Protein AF-A0A2G2XLN2-F1 (afdb_monomer_lite)

InterPro domains:
  IPR045330 TRM3/TARBP1 [PTHR12029] (9-216)

Structure (mmCIF, N/CA/C/O backbone):
data_AF-A0A2G2XLN2-F1
#
_entry.id   AF-A0A2G2XLN2-F1
#
loop_
_atom_site.group_PDB
_atom_site.id
_atom_site.type_symbol
_atom_site.label_atom_id
_atom_site.label_alt_id
_atom_site.label_comp_id
_atom_site.label_asym_id
_atom_site.label_entity_id
_atom_site.label_seq_id
_atom_site.pdbx_PDB_ins_code
_atom_site.Cartn_x
_atom_site.Cartn_y
_atom_site.Cartn_z
_atom_site.occupancy
_atom_site.B_iso_or_equiv
_atom_site.auth_seq_id
_atom_site.auth_comp_id
_atom_site.auth_asym_id
_atom_site.auth_atom_id
_atom_site.pdbx_PDB_model_num
ATOM 1 N N . MET A 1 1 ? -22.114 -5.869 -26.768 1.00 29.34 1 MET A N 1
ATOM 2 C CA . MET A 1 1 ? -20.853 -5.654 -27.500 1.00 29.34 1 MET A CA 1
ATOM 3 C C . MET A 1 1 ? -20.663 -4.165 -27.701 1.00 29.34 1 MET A C 1
ATOM 5 O O . MET A 1 1 ? -21.582 -3.526 -28.188 1.00 29.34 1 MET A O 1
ATOM 9 N N . GLU A 1 2 ? -19.516 -3.681 -27.225 1.00 33.44 2 GLU A N 1
ATOM 10 C CA . GLU A 1 2 ? -18.734 -2.522 -27.679 1.00 33.44 2 GLU A CA 1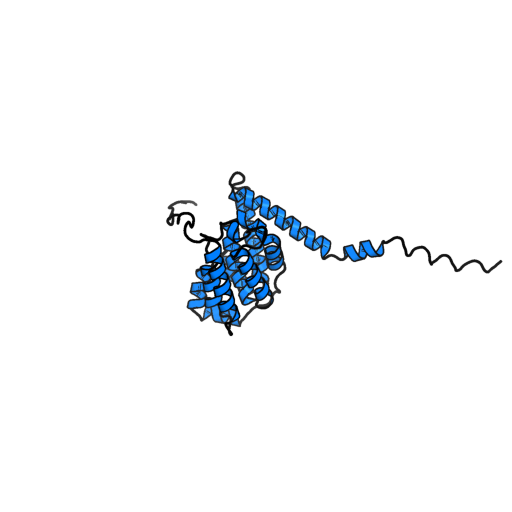
ATOM 11 C C . GLU A 1 2 ? -19.445 -1.225 -28.094 1.00 33.44 2 GLU A C 1
ATOM 13 O O . GLU A 1 2 ? -20.027 -1.117 -29.166 1.00 33.44 2 GLU A O 1
ATOM 18 N N . LEU A 1 3 ? -19.197 -0.178 -27.302 1.00 33.09 3 LEU A N 1
ATOM 19 C CA . LEU A 1 3 ? -18.586 1.040 -27.835 1.00 33.09 3 LEU A CA 1
ATOM 20 C C . LEU A 1 3 ? -17.767 1.724 -26.734 1.00 33.09 3 LEU A C 1
ATOM 22 O O . LEU A 1 3 ? -18.270 2.425 -25.858 1.00 33.09 3 LEU A O 1
ATOM 26 N N . LEU A 1 4 ? -16.474 1.409 -26.779 1.00 38.03 4 LEU A N 1
ATOM 27 C CA . LEU A 1 4 ? -15.387 2.077 -26.083 1.00 38.03 4 LEU A CA 1
ATOM 28 C C . LEU A 1 4 ? -15.248 3.535 -26.552 1.00 38.03 4 LEU A C 1
ATOM 30 O O . LEU A 1 4 ? -15.579 3.873 -27.685 1.00 38.03 4 LEU A O 1
ATOM 34 N N . ALA A 1 5 ? -14.615 4.329 -25.686 1.00 41.91 5 ALA A N 1
ATOM 35 C CA . ALA A 1 5 ? -13.996 5.629 -25.943 1.00 41.91 5 ALA A CA 1
ATOM 36 C C . ALA A 1 5 ? -14.915 6.865 -25.985 1.00 41.91 5 ALA A C 1
ATOM 38 O O . ALA A 1 5 ? -15.282 7.376 -27.037 1.00 41.91 5 ALA A O 1
ATOM 39 N N . LEU A 1 6 ? -15.074 7.498 -24.817 1.00 31.59 6 LEU A N 1
ATOM 40 C CA . LEU A 1 6 ? -14.940 8.953 -24.764 1.00 31.59 6 LEU A CA 1
ATOM 41 C C . LEU A 1 6 ? -14.141 9.357 -23.525 1.00 31.59 6 LEU A C 1
ATOM 43 O O . LEU A 1 6 ? -14.614 9.342 -22.390 1.00 31.59 6 LEU A O 1
ATOM 47 N N . GLY A 1 7 ? -12.870 9.656 -23.784 1.00 34.69 7 GLY A N 1
ATOM 48 C CA . GLY A 1 7 ? -11.882 10.030 -22.793 1.00 34.69 7 GLY A CA 1
ATOM 49 C C . GLY A 1 7 ? -12.288 11.269 -22.010 1.00 34.69 7 GLY A C 1
ATOM 50 O O . GLY A 1 7 ? -12.366 12.372 -22.546 1.00 34.69 7 GLY A O 1
ATOM 51 N N . ARG A 1 8 ? -12.406 11.102 -20.696 1.00 30.41 8 ARG A N 1
ATOM 52 C CA . ARG A 1 8 ? -12.154 12.191 -19.761 1.00 30.41 8 ARG A CA 1
ATOM 53 C C . ARG A 1 8 ? -10.663 12.147 -19.438 1.00 30.41 8 ARG A C 1
ATOM 55 O O . ARG A 1 8 ? -10.243 11.544 -18.456 1.00 30.41 8 ARG A O 1
ATOM 62 N N . LYS A 1 9 ? -9.856 12.760 -20.313 1.00 39.09 9 LYS A N 1
ATOM 63 C CA . LYS A 1 9 ? -8.502 13.197 -19.959 1.00 39.09 9 LYS A CA 1
ATOM 64 C C . LYS A 1 9 ? -8.662 14.220 -18.836 1.00 39.09 9 LYS A C 1
ATOM 66 O O . LYS A 1 9 ? -8.884 15.401 -19.091 1.00 39.09 9 LYS A O 1
ATOM 71 N N . GLY A 1 10 ? -8.629 13.742 -17.594 1.00 34.91 10 GLY A N 1
ATOM 72 C CA . GLY A 1 10 ? -8.300 14.590 -16.462 1.00 34.91 10 GLY A CA 1
ATOM 73 C C . GLY A 1 10 ? -6.960 15.230 -16.783 1.00 34.91 10 GLY A C 1
ATOM 74 O O . GLY A 1 10 ? -6.022 14.526 -17.152 1.00 34.91 10 GLY A O 1
ATOM 75 N N . SER A 1 11 ? -6.941 16.560 -16.769 1.00 36.53 11 SER A N 1
ATOM 76 C CA . SER A 1 11 ? -5.764 17.387 -16.996 1.00 36.53 11 SER A CA 1
ATOM 77 C C . SER A 1 11 ? -4.534 16.724 -16.386 1.00 36.53 11 SER A C 1
ATOM 79 O O . SER A 1 11 ? -4.504 16.455 -15.185 1.00 36.53 11 SER A O 1
ATOM 81 N N . MET A 1 12 ? -3.562 16.413 -17.241 1.00 43.62 12 MET A N 1
ATOM 82 C CA . MET A 1 12 ? -2.256 15.912 -16.853 1.00 43.62 12 MET A CA 1
ATOM 83 C C . MET A 1 12 ? -1.641 16.997 -15.970 1.00 43.62 12 MET A C 1
ATOM 85 O O . MET A 1 12 ? -1.156 18.012 -16.473 1.00 43.62 12 MET A O 1
ATOM 89 N N . VAL A 1 13 ? -1.746 16.839 -14.648 1.00 39.06 13 VAL A N 1
ATOM 90 C CA . VAL A 1 13 ? -1.023 17.692 -13.711 1.00 39.06 13 VAL A CA 1
ATOM 91 C C . VAL A 1 13 ? 0.442 17.369 -13.945 1.00 39.06 13 VAL A C 1
ATOM 93 O O . VAL A 1 13 ? 0.949 16.324 -13.550 1.00 39.06 13 VAL A O 1
ATOM 96 N N . SER A 1 14 ? 1.049 18.263 -14.719 1.00 38.47 14 SER A N 1
ATOM 97 C CA . SER A 1 14 ? 2.467 18.405 -14.989 1.00 38.47 14 SER A CA 1
ATOM 98 C C . SER A 1 14 ? 3.309 17.942 -13.804 1.00 38.47 14 SER A C 1
ATOM 100 O O . SER A 1 14 ? 3.023 18.316 -12.666 1.00 38.47 14 SER A O 1
ATOM 102 N N . THR A 1 15 ? 4.358 17.171 -14.109 1.00 46.00 15 THR A N 1
ATOM 103 C CA . THR A 1 15 ? 5.469 16.786 -13.224 1.00 46.00 15 THR A CA 1
ATOM 104 C C . THR A 1 15 ? 5.628 17.775 -12.075 1.00 46.00 15 THR A C 1
ATOM 106 O O . THR A 1 15 ? 5.812 18.968 -12.338 1.00 46.00 15 THR A O 1
ATOM 109 N N . CYS A 1 16 ? 5.522 17.298 -10.833 1.00 52.91 16 CYS A N 1
ATOM 110 C CA . CYS A 1 16 ? 5.515 18.094 -9.608 1.00 52.91 16 CYS A CA 1
ATOM 111 C C . CYS A 1 16 ? 6.826 18.885 -9.427 1.00 52.91 16 CYS A C 1
ATOM 113 O O . CYS A 1 16 ? 7.685 18.543 -8.623 1.00 52.91 16 CYS A O 1
ATOM 115 N N .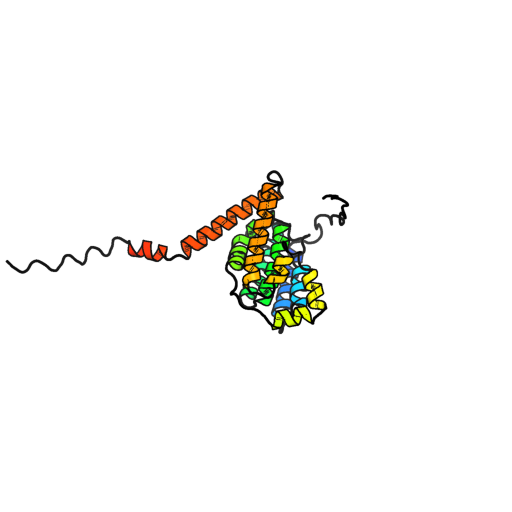 HIS A 1 17 ? 6.983 19.981 -10.164 1.00 55.09 17 HIS A N 1
ATOM 116 C CA . HIS A 1 17 ? 8.170 20.836 -10.138 1.00 55.09 17 HIS A CA 1
ATOM 117 C C . HIS A 1 17 ? 8.281 21.659 -8.838 1.00 55.09 17 HIS A C 1
ATOM 119 O O . HIS A 1 17 ? 9.204 22.452 -8.697 1.00 55.09 17 HIS A O 1
ATO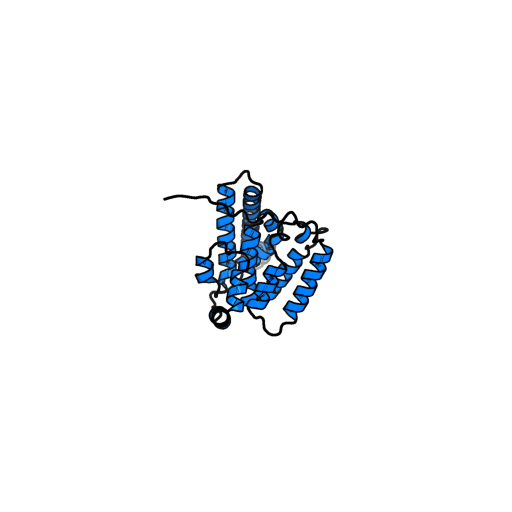M 125 N N . GLY A 1 18 ? 7.333 21.496 -7.904 1.00 67.31 18 GLY A N 1
ATOM 126 C CA . GLY A 1 18 ? 7.242 22.276 -6.667 1.00 67.31 18 GLY A CA 1
ATOM 127 C C . GLY A 1 18 ? 7.400 21.494 -5.361 1.00 67.31 18 GLY A C 1
ATOM 128 O O . GLY A 1 18 ? 7.562 22.129 -4.327 1.00 67.31 18 GLY A O 1
ATOM 129 N N . ILE A 1 19 ? 7.359 20.154 -5.368 1.00 81.31 19 ILE A N 1
ATOM 130 C CA . ILE A 1 19 ? 7.536 19.360 -4.139 1.00 81.31 19 ILE A CA 1
ATOM 131 C C . ILE A 1 19 ? 8.945 18.780 -4.142 1.00 81.31 19 ILE A C 1
ATOM 133 O O . ILE A 1 19 ? 9.217 17.771 -4.795 1.00 81.31 19 ILE A O 1
ATOM 137 N N . ASP A 1 20 ? 9.847 19.439 -3.419 1.00 89.50 20 ASP A N 1
ATOM 138 C CA . ASP A 1 20 ? 11.192 18.921 -3.203 1.00 89.50 20 ASP A CA 1
ATOM 139 C C . ASP A 1 20 ? 11.218 17.832 -2.111 1.00 89.50 20 ASP A C 1
ATOM 141 O O . ASP A 1 20 ? 10.285 17.653 -1.320 1.00 89.50 20 ASP A O 1
ATOM 145 N N . ILE A 1 21 ? 12.319 17.081 -2.068 1.00 92.81 21 ILE A N 1
ATOM 146 C CA . ILE A 1 21 ? 12.491 15.968 -1.131 1.00 92.81 21 ILE A CA 1
ATOM 147 C C . ILE A 1 21 ? 12.494 16.417 0.340 1.00 92.81 21 ILE A C 1
ATOM 149 O O . ILE A 1 21 ? 12.026 15.682 1.207 1.00 92.81 21 ILE A O 1
ATOM 153 N N . GLN A 1 22 ? 12.981 17.624 0.644 1.00 94.12 22 GLN A N 1
ATOM 154 C CA . GLN A 1 22 ? 13.037 18.160 2.007 1.00 94.12 22 GLN A CA 1
ATOM 155 C C . GLN A 1 22 ? 11.645 18.562 2.500 1.00 94.12 22 GLN A C 1
ATOM 157 O O . GLN A 1 22 ? 11.307 18.325 3.664 1.00 94.12 22 GLN A O 1
ATOM 162 N N . MET A 1 23 ? 10.815 19.133 1.625 1.00 94.75 23 MET A N 1
ATOM 163 C CA . MET A 1 23 ? 9.401 19.384 1.903 1.00 94.75 23 MET A CA 1
ATOM 164 C C . MET A 1 23 ? 8.668 18.076 2.182 1.00 94.75 23 MET A C 1
ATOM 166 O O . MET A 1 23 ? 7.957 17.981 3.185 1.00 94.75 23 MET A O 1
ATOM 170 N N . MET A 1 24 ? 8.898 17.051 1.358 1.00 96.19 24 MET A N 1
ATOM 171 C CA . MET A 1 24 ? 8.277 15.747 1.569 1.00 96.19 24 MET A CA 1
ATOM 172 C C . MET A 1 24 ? 8.734 15.107 2.889 1.00 96.19 24 MET A C 1
ATOM 174 O O . MET A 1 24 ? 7.903 14.601 3.638 1.00 96.19 24 MET A O 1
ATOM 178 N N . TRP A 1 25 ? 10.015 15.222 3.258 1.00 97.06 25 TRP A N 1
ATOM 179 C CA . TRP A 1 25 ? 10.507 14.779 4.569 1.00 97.06 25 TRP A CA 1
ATOM 180 C C . TRP A 1 25 ? 9.790 15.444 5.745 1.00 97.06 25 TRP A C 1
ATOM 182 O O . TRP A 1 25 ? 9.454 14.773 6.724 1.00 97.06 25 TRP A O 1
ATOM 192 N N . LYS A 1 26 ? 9.548 16.756 5.668 1.00 96.75 26 LYS A N 1
ATOM 193 C CA . LYS A 1 26 ? 8.786 17.473 6.700 1.00 96.75 26 LYS A CA 1
ATOM 194 C C . LYS A 1 26 ? 7.350 16.958 6.763 1.00 96.75 26 LYS A C 1
ATOM 196 O O . LYS A 1 26 ? 6.872 16.657 7.855 1.00 96.75 26 LYS A O 1
ATOM 201 N N . LEU A 1 27 ? 6.705 16.783 5.608 1.00 96.19 27 LEU A N 1
ATOM 202 C CA . LEU A 1 27 ? 5.338 16.274 5.524 1.00 96.19 27 LEU A CA 1
ATOM 203 C C . LEU A 1 27 ? 5.210 14.878 6.143 1.00 96.19 27 LEU A C 1
ATOM 205 O O . LEU A 1 27 ? 4.382 14.697 7.035 1.00 96.19 27 LEU A O 1
ATOM 209 N N . VAL A 1 28 ? 6.032 13.909 5.726 1.00 97.00 28 VAL A N 1
ATOM 210 C CA . VAL A 1 28 ? 5.926 12.522 6.217 1.00 97.00 28 VAL A CA 1
ATOM 211 C C . VAL A 1 28 ? 6.226 12.419 7.710 1.00 97.00 28 VAL A C 1
ATOM 213 O O . VAL A 1 28 ? 5.555 11.671 8.416 1.00 97.00 28 VAL A O 1
ATOM 216 N N . ARG A 1 29 ? 7.176 13.210 8.232 1.00 97.00 29 ARG A N 1
ATOM 217 C CA . ARG A 1 29 ? 7.508 13.218 9.666 1.00 97.00 29 ARG A CA 1
ATOM 218 C C . ARG A 1 29 ? 6.389 13.825 10.504 1.00 97.00 29 ARG A C 1
ATOM 220 O O . ARG A 1 29 ? 5.995 13.226 11.501 1.00 97.00 29 ARG A O 1
ATOM 227 N N . SER A 1 30 ? 5.853 14.976 10.100 1.00 96.62 30 SER A N 1
ATOM 228 C CA . SER A 1 30 ? 4.719 15.600 10.792 1.00 96.62 30 SER A CA 1
ATOM 229 C C . SER A 1 30 ? 3.468 14.719 10.735 1.00 96.62 30 SER A C 1
ATOM 231 O O . SER A 1 30 ? 2.803 14.534 11.752 1.00 96.62 30 SER A O 1
ATOM 233 N N . SER A 1 31 ? 3.199 14.116 9.577 1.00 95.38 31 SER A N 1
ATOM 234 C CA . SER A 1 31 ? 2.096 13.169 9.365 1.00 95.38 31 SER A CA 1
ATOM 235 C C . SER A 1 31 ? 2.230 11.932 10.249 1.00 95.38 31 SER A C 1
ATOM 237 O O . SER A 1 31 ? 1.262 11.508 10.876 1.00 95.38 31 SER A O 1
ATOM 239 N N . TRP A 1 32 ? 3.443 11.385 10.359 1.00 95.56 32 TRP A N 1
ATOM 240 C CA . TRP A 1 32 ? 3.721 10.253 11.234 1.00 95.56 32 TRP A CA 1
ATOM 241 C C . TRP A 1 32 ? 3.510 10.593 12.712 1.00 95.56 32 TRP A C 1
ATOM 243 O O . TRP A 1 32 ? 2.836 9.845 13.415 1.00 95.56 32 TRP A O 1
ATOM 253 N N . ILE A 1 33 ? 4.017 11.742 13.177 1.00 94.50 33 ILE A N 1
ATOM 254 C CA . ILE A 1 33 ? 3.812 12.211 14.559 1.00 94.50 33 ILE A CA 1
ATOM 255 C C . ILE A 1 33 ? 2.316 12.345 14.864 1.00 94.50 33 ILE A C 1
ATOM 257 O O . ILE A 1 33 ? 1.862 11.896 15.918 1.00 94.50 33 ILE A O 1
ATOM 261 N N . LEU A 1 34 ? 1.546 12.926 13.940 1.00 91.69 34 LEU A N 1
ATOM 262 C CA . LEU A 1 34 ? 0.096 13.039 14.076 1.00 91.69 34 LEU A CA 1
ATOM 263 C C . LEU A 1 34 ? -0.557 11.655 14.183 1.00 91.69 34 LEU A C 1
ATOM 265 O O . LEU A 1 34 ? -1.320 11.422 15.118 1.00 91.69 34 LEU A O 1
ATOM 269 N N . HIS A 1 35 ? -0.205 10.730 13.283 1.00 91.44 35 HIS A N 1
ATOM 270 C CA . HIS A 1 35 ? -0.737 9.367 13.266 1.00 91.44 35 HIS A CA 1
ATOM 271 C C . HIS A 1 35 ? -0.526 8.637 14.596 1.00 91.44 35 HIS A C 1
ATOM 273 O O . HIS A 1 35 ? -1.478 8.108 15.172 1.00 91.44 35 HIS A O 1
ATOM 279 N N . VAL A 1 36 ? 0.706 8.634 15.114 1.00 90.31 36 VAL A N 1
ATOM 280 C CA . VAL A 1 36 ? 1.036 7.914 16.356 1.00 90.31 36 VAL A CA 1
ATOM 281 C C . VAL A 1 36 ? 0.468 8.589 17.606 1.00 90.31 36 VAL A C 1
ATOM 283 O O . VAL A 1 36 ? 0.258 7.923 18.617 1.00 90.31 36 VAL A O 1
ATOM 286 N N . SER A 1 37 ? 0.185 9.893 17.547 1.00 87.00 37 SER A N 1
ATOM 287 C CA . SER A 1 37 ? -0.403 10.642 18.666 1.00 87.00 37 SER A CA 1
ATOM 288 C C . SER A 1 37 ? -1.914 10.410 18.812 1.00 87.00 37 SER A C 1
ATOM 290 O O . SER A 1 37 ? -2.496 10.718 19.857 1.00 87.00 37 SER A O 1
ATOM 292 N N . CYS A 1 38 ? -2.581 9.861 17.792 1.00 82.50 38 CYS A N 1
ATOM 293 C CA . CYS A 1 38 ? -4.011 9.573 17.837 1.00 82.50 38 CYS A CA 1
ATOM 294 C C . CYS A 1 38 ? -4.316 8.348 18.719 1.00 82.50 38 CYS A C 1
ATOM 296 O O . CYS A 1 38 ? -4.014 7.210 18.367 1.00 82.50 38 CYS A O 1
ATOM 298 N N . LYS A 1 39 ? -5.012 8.571 19.844 1.00 69.69 39 LYS A N 1
ATOM 299 C CA . LYS A 1 39 ? -5.405 7.509 20.797 1.00 69.69 39 LYS A CA 1
ATOM 300 C C . LYS A 1 39 ? -6.391 6.479 20.229 1.00 69.69 39 LYS A C 1
ATOM 302 O O . LYS A 1 39 ? -6.423 5.351 20.705 1.00 69.69 39 LYS A O 1
ATOM 307 N N . LYS A 1 40 ? -7.223 6.868 19.256 1.00 75.56 40 LYS A N 1
ATOM 308 C CA . LYS A 1 40 ? -8.143 5.970 18.542 1.00 75.56 40 LYS A CA 1
ATOM 309 C C . LYS A 1 40 ? -7.868 6.047 17.047 1.00 75.56 40 LYS A C 1
ATOM 311 O O . LYS A 1 40 ? -7.962 7.117 16.448 1.00 75.56 40 LYS A O 1
ATOM 316 N N . ARG A 1 41 ? -7.562 4.896 16.460 1.00 74.19 41 ARG A N 1
ATOM 317 C CA . ARG A 1 41 ? -7.253 4.716 15.041 1.00 74.19 41 ARG A CA 1
ATOM 318 C C . ARG A 1 41 ? -8.539 4.527 14.247 1.00 74.19 41 ARG A C 1
ATOM 320 O O . ARG A 1 41 ? -8.933 3.413 13.917 1.00 74.19 41 ARG A O 1
ATOM 327 N N . ARG A 1 42 ? -9.237 5.637 14.019 1.00 87.12 42 ARG A N 1
ATOM 328 C CA . ARG A 1 42 ? -10.432 5.670 13.167 1.00 87.12 42 ARG A CA 1
ATOM 329 C C . ARG A 1 42 ? -10.045 5.484 11.702 1.00 87.12 42 ARG A C 1
ATOM 331 O O . ARG A 1 42 ? -8.946 5.867 11.300 1.00 87.12 42 ARG A O 1
ATOM 338 N N . ILE A 1 43 ? -10.955 4.922 10.922 1.00 90.38 43 ILE A N 1
ATOM 339 C CA . ILE A 1 43 ? -10.755 4.609 9.506 1.00 90.38 43 ILE A CA 1
ATOM 340 C C . ILE A 1 43 ? -10.544 5.893 8.704 1.00 90.38 43 ILE A C 1
ATOM 342 O O . ILE A 1 43 ? -9.537 6.012 8.010 1.00 90.38 43 ILE A O 1
ATOM 346 N N . ALA A 1 44 ? -11.437 6.878 8.859 1.00 91.94 44 ALA A N 1
ATOM 347 C CA . ALA A 1 44 ? -11.400 8.103 8.057 1.00 91.94 44 ALA A CA 1
ATOM 348 C C . ALA A 1 44 ? -10.073 8.880 8.200 1.00 91.94 44 ALA A C 1
ATOM 350 O O . ALA A 1 44 ? -9.449 9.167 7.182 1.00 91.94 44 ALA A O 1
ATOM 351 N N . PRO A 1 45 ? -9.552 9.151 9.419 1.00 91.94 45 PRO A N 1
ATOM 352 C CA . PRO A 1 45 ? -8.273 9.845 9.571 1.00 91.94 45 PRO A CA 1
ATOM 353 C C . PRO A 1 45 ? -7.077 9.077 9.005 1.00 91.94 45 PRO A C 1
ATOM 355 O O . PRO A 1 45 ? -6.157 9.703 8.487 1.00 91.94 45 PRO A O 1
ATOM 358 N N . ILE A 1 46 ? -7.065 7.741 9.098 1.00 92.38 46 ILE A N 1
ATOM 359 C CA . ILE A 1 46 ? -5.991 6.935 8.499 1.00 92.38 46 ILE A CA 1
ATOM 360 C C . ILE A 1 46 ? -6.067 7.042 6.982 1.00 92.38 46 ILE A C 1
ATOM 362 O O . ILE A 1 46 ? -5.065 7.358 6.348 1.00 92.38 46 ILE A O 1
ATOM 366 N N . ALA A 1 47 ? -7.252 6.829 6.412 1.00 93.25 47 ALA A N 1
ATOM 367 C CA . ALA A 1 47 ? -7.450 6.875 4.974 1.00 93.25 47 ALA A CA 1
ATOM 368 C C . ALA A 1 47 ? -7.072 8.251 4.386 1.00 93.25 47 ALA A C 1
ATOM 370 O O . ALA A 1 47 ? -6.255 8.329 3.466 1.00 93.25 47 ALA A O 1
ATOM 371 N N . ALA A 1 48 ? -7.557 9.333 5.000 1.00 93.44 48 ALA A N 1
ATOM 372 C CA . ALA A 1 48 ? -7.228 10.706 4.620 1.00 93.44 48 ALA A CA 1
ATOM 373 C C . ALA A 1 48 ? -5.717 10.993 4.702 1.00 93.44 48 ALA A C 1
ATOM 375 O O . ALA A 1 48 ? -5.135 11.632 3.819 1.00 93.44 48 ALA A O 1
ATOM 376 N N . LEU A 1 49 ? -5.047 10.501 5.752 1.00 93.44 49 LEU A N 1
ATOM 377 C CA . LEU A 1 49 ? -3.600 10.652 5.914 1.00 93.44 49 LEU A CA 1
ATOM 378 C C . LEU A 1 49 ? -2.833 9.948 4.788 1.00 93.44 49 LEU A C 1
ATOM 380 O O . LEU A 1 49 ? -1.909 10.522 4.218 1.00 93.44 49 LEU A O 1
ATOM 384 N N . MET A 1 50 ? -3.217 8.718 4.447 1.00 93.06 50 MET A N 1
ATOM 385 C CA . MET A 1 50 ? -2.551 7.960 3.386 1.00 93.06 50 MET A CA 1
ATOM 386 C C . MET A 1 50 ? -2.716 8.647 2.030 1.00 93.06 50 MET A C 1
ATOM 388 O O . MET A 1 50 ? -1.711 8.900 1.369 1.00 93.06 50 MET A O 1
ATOM 392 N N . SER A 1 51 ? -3.940 9.047 1.675 1.00 92.19 51 SER A N 1
ATOM 393 C CA . SER A 1 51 ? -4.214 9.767 0.424 1.00 92.19 51 SER A CA 1
ATOM 394 C C . SER A 1 51 ? -3.508 11.119 0.329 1.00 92.19 51 SER A C 1
ATOM 396 O O . SER A 1 51 ? -3.065 11.503 -0.753 1.00 92.19 51 SER A O 1
ATOM 398 N N . SER A 1 52 ? -3.387 11.849 1.442 1.00 92.00 52 SER A N 1
ATOM 399 C CA . SER A 1 52 ? -2.727 13.161 1.456 1.00 92.00 52 SER A CA 1
ATOM 400 C C . SER A 1 52 ? -1.204 13.069 1.349 1.00 92.00 52 SER A C 1
ATOM 402 O O . SER A 1 52 ? -0.588 13.920 0.708 1.00 92.00 52 SER A O 1
ATOM 404 N N . VAL A 1 53 ? -0.591 12.041 1.941 1.00 93.94 53 VAL A N 1
ATOM 405 C CA . VAL A 1 53 ? 0.866 11.855 1.919 1.00 93.94 53 VAL A CA 1
ATOM 406 C C . VAL A 1 53 ? 1.331 11.142 0.645 1.00 93.94 53 VAL A C 1
ATOM 408 O O . VAL A 1 53 ? 2.337 11.533 0.054 1.00 93.94 53 VAL A O 1
ATOM 411 N N . MET A 1 54 ? 0.614 10.106 0.204 1.00 92.31 54 MET A N 1
ATOM 412 C CA . MET A 1 54 ? 1.025 9.210 -0.885 1.00 92.31 54 MET A CA 1
ATOM 413 C C . MET A 1 54 ? 0.201 9.430 -2.155 1.00 92.31 54 MET A C 1
ATOM 415 O O . MET A 1 54 ? -0.403 8.522 -2.712 1.00 92.31 54 MET A O 1
ATOM 419 N N . HIS A 1 55 ? 0.177 10.661 -2.648 1.00 90.31 55 HIS A N 1
ATOM 420 C CA . HIS A 1 55 ? -0.550 10.973 -3.872 1.00 90.31 55 HIS A CA 1
ATOM 421 C C . HIS A 1 55 ? 0.211 10.517 -5.135 1.00 90.31 55 HIS A C 1
ATOM 423 O O . HIS A 1 55 ? 1.431 10.683 -5.228 1.00 90.31 55 HIS A O 1
ATOM 429 N N . TYR A 1 56 ? -0.514 10.022 -6.150 1.00 86.38 56 TYR A N 1
ATOM 430 C CA . TYR A 1 56 ? 0.065 9.479 -7.394 1.00 86.38 56 TYR A CA 1
ATOM 431 C C . TYR A 1 56 ? 1.053 10.438 -8.079 1.00 86.38 56 TYR A C 1
ATOM 433 O O . TYR A 1 56 ? 2.059 10.007 -8.631 1.00 86.38 56 TYR A O 1
ATOM 441 N N . SER A 1 57 ? 0.802 11.751 -8.006 1.00 87.31 57 SER A N 1
ATOM 442 C CA . SER A 1 57 ? 1.639 12.770 -8.656 1.00 87.31 57 SER A CA 1
ATOM 443 C C . SER A 1 57 ? 3.057 12.864 -8.090 1.00 87.31 57 SER A C 1
ATOM 445 O O . SER A 1 57 ? 3.916 13.472 -8.723 1.00 87.31 57 SER A O 1
ATOM 447 N N . VAL A 1 58 ? 3.284 12.340 -6.883 1.00 91.19 58 VAL A N 1
ATOM 448 C CA . VAL A 1 58 ? 4.597 12.315 -6.223 1.00 91.19 58 VAL A CA 1
ATOM 449 C C . VAL A 1 58 ? 5.115 10.884 -6.080 1.00 91.19 58 VAL A C 1
ATOM 451 O O . VAL A 1 58 ? 6.325 10.678 -6.051 1.00 91.19 58 VAL A O 1
ATOM 454 N N . PHE A 1 59 ? 4.215 9.900 -6.038 1.00 93.94 59 PHE A N 1
ATOM 455 C CA . PHE A 1 59 ? 4.557 8.493 -5.856 1.00 93.94 59 PHE A CA 1
ATOM 456 C C . PHE A 1 59 ? 5.305 7.873 -7.048 1.00 93.94 59 PHE A C 1
ATOM 458 O O . PHE A 1 59 ? 6.004 6.899 -6.856 1.00 93.94 59 PHE A O 1
ATOM 465 N N . ASP A 1 60 ? 5.224 8.421 -8.264 1.00 92.56 60 ASP A N 1
ATOM 466 C CA . ASP A 1 60 ? 6.026 7.919 -9.403 1.00 92.56 60 ASP A CA 1
ATOM 467 C C . ASP A 1 60 ? 7.472 8.475 -9.427 1.00 92.56 60 ASP A C 1
ATOM 469 O O . ASP A 1 60 ? 8.272 8.178 -10.314 1.00 92.56 60 ASP A O 1
ATOM 473 N N . ASN A 1 61 ? 7.854 9.312 -8.455 1.00 93.81 61 ASN A N 1
ATOM 474 C CA . ASN A 1 61 ? 9.200 9.877 -8.383 1.00 93.81 61 ASN A CA 1
ATOM 475 C C . ASN A 1 61 ? 10.143 8.964 -7.588 1.00 93.81 61 ASN A C 1
ATOM 477 O O . ASN A 1 61 ? 10.079 8.929 -6.362 1.00 93.81 61 ASN A O 1
ATOM 481 N N . GLU A 1 62 ? 11.098 8.316 -8.262 1.00 94.56 62 GLU A N 1
ATOM 482 C CA . GLU A 1 62 ? 12.062 7.397 -7.631 1.00 94.56 62 GLU A CA 1
ATOM 483 C C . GLU A 1 62 ? 12.797 7.995 -6.417 1.00 94.56 62 GLU A C 1
ATOM 485 O O . GLU A 1 62 ? 12.998 7.294 -5.427 1.00 94.56 62 GLU A O 1
ATOM 490 N N . LYS A 1 63 ? 13.108 9.304 -6.420 1.00 94.75 63 LYS A N 1
ATOM 491 C CA . LYS A 1 63 ? 13.780 9.975 -5.286 1.00 94.75 63 LYS A CA 1
ATOM 492 C C . LYS A 1 63 ? 12.948 9.990 -4.002 1.00 94.75 63 LYS A C 1
ATOM 494 O O . LYS A 1 63 ? 13.475 10.230 -2.918 1.00 94.75 63 LYS A O 1
ATOM 499 N N . MET A 1 64 ? 11.642 9.772 -4.114 1.00 96.50 64 MET A N 1
ATOM 500 C CA . MET A 1 64 ? 10.742 9.664 -2.969 1.00 96.50 64 MET A CA 1
ATOM 501 C C . MET A 1 64 ? 10.823 8.288 -2.303 1.00 96.50 64 MET A C 1
ATOM 503 O O . MET A 1 64 ? 10.415 8.143 -1.149 1.00 96.50 64 MET A O 1
ATOM 507 N N . HIS A 1 65 ? 11.394 7.305 -3.000 1.00 97.31 65 HIS A N 1
ATOM 508 C CA . HIS A 1 65 ? 11.514 5.923 -2.550 1.00 97.31 65 HIS A CA 1
ATOM 509 C C . HIS A 1 65 ? 12.948 5.551 -2.190 1.00 97.31 65 HIS A C 1
ATOM 511 O O . HIS A 1 65 ? 13.171 4.856 -1.203 1.00 97.31 65 HIS A O 1
ATOM 517 N N . GLU A 1 66 ? 13.920 6.085 -2.919 1.00 96.62 66 GLU A N 1
ATOM 518 C CA . GLU A 1 66 ? 15.336 5.913 -2.631 1.00 96.62 66 GLU A CA 1
ATOM 519 C C . GLU A 1 66 ? 16.078 7.223 -2.877 1.00 96.62 66 GLU A C 1
ATOM 521 O O . GLU A 1 66 ? 15.965 7.843 -3.935 1.00 96.62 66 GLU A O 1
ATOM 526 N N . TYR A 1 67 ? 16.843 7.663 -1.886 1.00 94.12 67 TYR A N 1
ATOM 527 C CA . TYR A 1 67 ? 17.655 8.865 -1.985 1.00 94.12 67 TYR A CA 1
ATOM 528 C C . TYR A 1 67 ? 18.963 8.653 -1.232 1.00 94.12 67 TYR A C 1
ATOM 530 O O . TYR A 1 67 ? 18.947 8.249 -0.074 1.00 94.12 67 TYR A O 1
ATOM 538 N N . GLU A 1 68 ? 20.093 8.899 -1.901 1.00 93.00 68 GLU A N 1
ATOM 539 C CA . GLU A 1 68 ? 21.436 8.698 -1.330 1.00 93.00 68 GLU A CA 1
ATOM 540 C C . GLU A 1 68 ? 21.638 7.278 -0.748 1.00 93.00 68 GLU A C 1
ATOM 542 O O . GLU A 1 68 ? 22.242 7.104 0.306 1.00 93.00 68 GLU A O 1
ATOM 547 N N . ASN A 1 69 ? 21.133 6.248 -1.448 1.00 92.50 69 ASN A N 1
ATOM 548 C CA . ASN A 1 69 ? 21.161 4.829 -1.039 1.00 92.50 69 ASN A CA 1
ATOM 549 C C . ASN A 1 69 ? 20.452 4.530 0.297 1.00 92.50 69 ASN A C 1
ATOM 551 O O . ASN A 1 69 ? 20.742 3.529 0.955 1.00 92.50 69 ASN A O 1
ATOM 555 N N . ALA A 1 70 ? 19.525 5.393 0.705 1.00 95.00 70 ALA A N 1
ATOM 556 C CA . ALA A 1 70 ? 18.680 5.216 1.876 1.00 95.00 70 ALA A CA 1
ATOM 557 C C . ALA A 1 70 ? 17.195 5.320 1.486 1.00 95.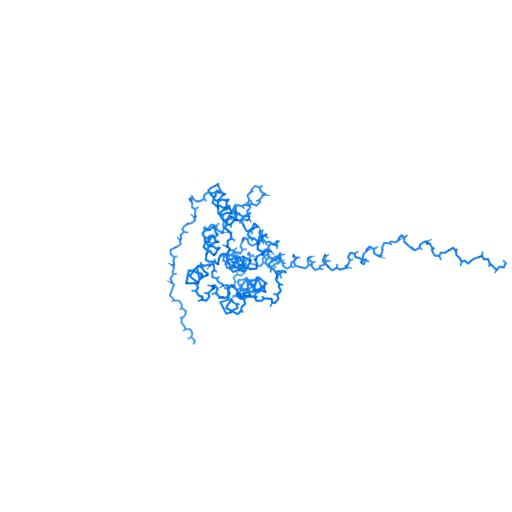00 70 ALA A C 1
ATOM 559 O O . ALA A 1 70 ? 16.874 5.855 0.417 1.00 95.00 70 ALA A O 1
ATOM 560 N N . PRO A 1 71 ? 16.270 4.851 2.348 1.00 97.44 71 PRO A N 1
ATOM 561 C CA . PRO A 1 71 ? 14.845 5.075 2.155 1.00 97.44 71 PRO A CA 1
ATOM 562 C C . PRO A 1 71 ? 14.537 6.555 1.918 1.00 97.44 71 PRO A C 1
ATOM 564 O O . PRO A 1 71 ? 14.828 7.411 2.758 1.00 97.44 71 PRO A O 1
ATOM 567 N N . GLY A 1 72 ? 13.922 6.851 0.774 1.00 97.62 72 GLY A N 1
ATOM 568 C CA . GLY A 1 72 ? 13.327 8.156 0.515 1.00 97.62 72 GLY A CA 1
ATOM 569 C C . GLY A 1 72 ? 12.132 8.416 1.445 1.00 97.62 72 GLY A C 1
ATOM 570 O O . GLY A 1 72 ? 11.672 7.511 2.148 1.00 97.62 72 GLY A O 1
ATOM 571 N N . PRO A 1 73 ? 11.586 9.641 1.469 1.00 97.88 73 PRO A N 1
ATOM 572 C CA . PRO A 1 73 ? 10.553 10.011 2.432 1.00 97.88 73 PRO A CA 1
ATOM 573 C C . PRO A 1 73 ? 9.271 9.167 2.334 1.00 97.88 73 PRO A C 1
ATOM 575 O O . PRO A 1 73 ? 8.718 8.796 3.370 1.00 97.88 73 PRO A O 1
ATOM 578 N N . LEU A 1 74 ? 8.806 8.820 1.127 1.00 97.81 74 LEU A N 1
ATOM 579 C CA . LEU A 1 74 ? 7.617 7.975 0.961 1.00 97.81 74 LEU A CA 1
ATOM 580 C C . LEU A 1 74 ? 7.918 6.515 1.291 1.00 97.81 74 LEU A C 1
ATOM 582 O O . LEU A 1 74 ? 7.099 5.860 1.929 1.00 97.81 74 LEU A O 1
ATOM 586 N N . LYS A 1 75 ? 9.098 6.005 0.921 1.00 97.88 75 LYS A N 1
ATOM 587 C CA . LYS A 1 75 ? 9.531 4.663 1.337 1.00 97.88 75 LYS A CA 1
ATOM 588 C C . LYS A 1 75 ? 9.575 4.540 2.856 1.00 97.88 75 LYS A C 1
ATOM 590 O O . LYS A 1 75 ? 8.954 3.631 3.397 1.00 97.88 75 LYS A O 1
ATOM 595 N N . TRP A 1 76 ? 10.215 5.493 3.529 1.00 98.19 76 TRP A N 1
ATOM 596 C CA . TRP A 1 76 ? 10.274 5.552 4.987 1.00 98.19 76 TRP A CA 1
ATOM 597 C C . TRP A 1 76 ? 8.877 5.601 5.617 1.00 98.19 76 TRP A C 1
ATOM 599 O O . TRP A 1 76 ? 8.602 4.898 6.588 1.00 98.19 76 TRP A O 1
ATOM 609 N N . PHE A 1 77 ? 7.966 6.403 5.057 1.00 98.06 77 PHE A N 1
ATOM 610 C CA . PHE A 1 77 ? 6.593 6.486 5.554 1.00 98.06 77 PHE A CA 1
ATOM 611 C C . PHE A 1 77 ? 5.836 5.163 5.393 1.00 98.06 77 PHE A C 1
ATOM 613 O O . PHE A 1 77 ? 5.151 4.730 6.319 1.00 98.06 77 PHE A O 1
ATOM 620 N N . VAL A 1 78 ? 5.994 4.493 4.249 1.00 97.94 78 VAL A N 1
ATOM 621 C CA . VAL A 1 78 ? 5.393 3.177 3.994 1.00 97.94 78 VAL A CA 1
ATOM 622 C C . VAL A 1 78 ? 5.935 2.125 4.956 1.00 97.94 78 VAL A C 1
ATOM 624 O O . VAL A 1 78 ? 5.142 1.394 5.544 1.00 97.94 78 VAL A O 1
ATOM 627 N N . GLU A 1 79 ? 7.252 2.081 5.175 1.00 97.69 79 GLU A N 1
ATOM 628 C CA . GLU A 1 79 ? 7.869 1.182 6.160 1.00 97.69 79 GLU A CA 1
ATOM 629 C C . GLU A 1 79 ? 7.259 1.392 7.551 1.00 97.69 79 GLU A C 1
ATOM 631 O O . GLU A 1 79 ? 6.859 0.429 8.203 1.00 97.69 79 GLU A O 1
ATOM 636 N N . LYS A 1 80 ? 7.105 2.651 7.980 1.00 96.81 80 LYS A N 1
ATOM 637 C CA . LYS A 1 80 ? 6.510 2.994 9.280 1.00 96.81 80 LYS A CA 1
ATOM 638 C C . LYS A 1 80 ? 5.044 2.583 9.394 1.00 96.81 80 LYS A C 1
ATOM 640 O O . LYS A 1 80 ? 4.646 2.006 10.406 1.00 96.81 80 LYS A O 1
ATOM 645 N N . ILE A 1 81 ? 4.244 2.857 8.366 1.00 95.69 81 ILE A N 1
ATOM 646 C CA . ILE A 1 81 ? 2.819 2.509 8.352 1.00 95.69 81 ILE A CA 1
ATOM 647 C C . ILE A 1 81 ? 2.618 0.992 8.352 1.00 95.69 81 ILE A C 1
ATOM 649 O O . ILE A 1 81 ? 1.738 0.503 9.058 1.00 95.69 81 ILE A O 1
ATOM 653 N N . LEU A 1 82 ? 3.431 0.239 7.609 1.00 95.94 82 LEU A N 1
ATOM 654 C CA . LEU A 1 82 ? 3.338 -1.221 7.580 1.00 95.94 82 LEU A CA 1
ATOM 655 C C . LEU A 1 82 ? 3.854 -1.860 8.871 1.00 95.94 82 LEU A C 1
ATOM 657 O O . LEU A 1 82 ? 3.217 -2.788 9.366 1.00 95.94 82 LEU A O 1
ATOM 661 N N . GLU A 1 83 ? 4.932 -1.332 9.461 1.00 94.69 83 GLU A N 1
ATOM 662 C CA . GLU A 1 83 ? 5.418 -1.743 10.785 1.00 94.69 83 GLU A CA 1
ATOM 663 C C . GLU A 1 83 ? 4.306 -1.606 11.837 1.00 94.69 83 GLU A C 1
ATOM 665 O O . GLU A 1 83 ? 4.035 -2.545 12.586 1.00 94.69 83 GLU A O 1
ATOM 670 N N . GLU A 1 84 ? 3.601 -0.474 11.861 1.00 91.25 84 GLU A N 1
ATOM 671 C CA . GLU A 1 84 ? 2.460 -0.276 12.761 1.00 91.25 84 GLU A CA 1
ATOM 672 C C . GLU A 1 84 ? 1.247 -1.129 12.375 1.00 91.25 84 GLU A C 1
ATOM 674 O O . GLU A 1 84 ? 0.530 -1.633 13.242 1.00 91.25 84 GLU A O 1
ATOM 679 N N . GLY A 1 85 ? 1.044 -1.343 11.077 1.00 90.94 85 GLY A N 1
ATOM 680 C CA . GLY A 1 85 ? 0.022 -2.222 10.526 1.00 90.94 85 GLY A CA 1
ATOM 681 C C . GLY A 1 85 ? 0.121 -3.661 11.030 1.00 90.94 85 GLY A C 1
ATOM 682 O O . GLY A 1 85 ? -0.909 -4.292 11.255 1.00 90.94 85 GLY A O 1
ATOM 683 N N . THR A 1 86 ? 1.325 -4.158 11.332 1.00 90.12 86 THR A N 1
ATOM 684 C CA . THR A 1 86 ? 1.485 -5.492 11.946 1.00 90.12 86 THR A CA 1
ATOM 685 C C . THR A 1 86 ? 0.793 -5.624 13.308 1.00 90.12 86 THR A C 1
ATOM 687 O O . THR A 1 86 ? 0.433 -6.729 13.705 1.00 90.12 86 THR A O 1
ATOM 690 N N . LYS A 1 87 ? 0.555 -4.504 14.003 1.00 88.88 87 LYS A N 1
ATOM 691 C CA . LYS A 1 87 ? -0.130 -4.428 15.306 1.00 88.88 87 LYS A CA 1
ATOM 692 C C . LYS A 1 87 ? -1.577 -3.936 15.184 1.00 88.88 87 LYS A C 1
ATOM 694 O O . LYS A 1 87 ? -2.277 -3.841 16.189 1.00 88.88 87 LYS A O 1
ATOM 699 N N . SER A 1 88 ? -2.006 -3.561 13.980 1.00 89.00 88 SER A N 1
ATOM 700 C CA . SER A 1 88 ? -3.295 -2.929 13.702 1.00 89.00 88 SER A CA 1
ATOM 701 C C . SER A 1 88 ? -3.851 -3.454 12.373 1.00 89.00 88 SER A C 1
ATOM 703 O O . SER A 1 88 ? -3.562 -2.868 11.320 1.00 89.00 88 SER A O 1
ATOM 705 N N . PRO A 1 89 ? -4.688 -4.512 12.408 1.00 88.88 89 PRO A N 1
ATOM 706 C CA . PRO A 1 89 ? -5.356 -5.068 11.226 1.00 88.88 89 PRO A CA 1
ATOM 707 C C . PRO A 1 89 ? -6.055 -4.012 10.364 1.00 88.88 89 PRO A C 1
ATOM 709 O O . PRO A 1 89 ? -5.966 -4.006 9.138 1.00 88.88 89 PRO A O 1
ATOM 712 N N . ARG A 1 90 ? -6.675 -3.026 11.011 1.00 90.00 90 ARG A N 1
ATOM 713 C CA . ARG A 1 90 ? -7.281 -1.868 10.353 1.00 90.00 90 ARG A CA 1
ATOM 714 C C . ARG A 1 90 ? -6.281 -1.048 9.538 1.00 90.00 90 ARG A C 1
ATOM 716 O O . ARG A 1 90 ? -6.554 -0.717 8.387 1.00 90.00 90 ARG A O 1
ATOM 723 N N . THR A 1 91 ? -5.131 -0.710 10.120 1.00 92.31 91 THR A N 1
ATOM 724 C CA . THR A 1 91 ? -4.116 0.114 9.445 1.00 92.31 91 THR A CA 1
ATOM 725 C C . THR A 1 91 ? -3.554 -0.612 8.229 1.00 92.31 91 THR A C 1
ATOM 727 O O . THR A 1 91 ? -3.443 -0.017 7.161 1.00 92.31 91 THR A O 1
ATOM 730 N N . ILE A 1 92 ? -3.229 -1.898 8.365 1.00 93.31 92 ILE A N 1
ATOM 731 C CA . ILE A 1 92 ? -2.630 -2.662 7.267 1.00 93.31 92 ILE A CA 1
ATOM 732 C C . ILE A 1 92 ? -3.617 -2.966 6.138 1.00 93.31 92 ILE A C 1
ATOM 734 O O . ILE A 1 92 ? -3.200 -2.962 4.985 1.00 93.31 92 ILE A O 1
ATOM 738 N N . ARG A 1 93 ? -4.918 -3.131 6.418 1.00 91.88 93 ARG A N 1
ATOM 739 C CA . ARG A 1 93 ? -5.952 -3.232 5.369 1.00 91.88 93 ARG A CA 1
ATOM 740 C C . ARG A 1 93 ? -6.023 -1.962 4.528 1.00 91.88 93 ARG A C 1
ATOM 742 O O . ARG A 1 93 ? -5.947 -2.031 3.303 1.00 91.88 93 ARG A O 1
ATOM 749 N N . LEU A 1 94 ? -6.109 -0.802 5.181 1.00 93.88 94 LEU A N 1
ATOM 750 C CA . LEU A 1 94 ? -6.132 0.493 4.492 1.00 93.88 94 LEU A CA 1
ATOM 751 C C . LEU A 1 94 ? -4.822 0.742 3.733 1.00 93.88 94 LEU A C 1
ATOM 753 O O . LEU A 1 94 ? -4.846 1.251 2.613 1.00 93.88 94 LEU A O 1
ATOM 757 N N . ALA A 1 95 ? -3.692 0.306 4.298 1.00 95.31 95 ALA A N 1
ATOM 758 C CA . ALA A 1 95 ? -2.404 0.359 3.624 1.00 95.31 95 ALA A CA 1
ATOM 759 C C . ALA A 1 95 ? -2.340 -0.531 2.388 1.00 95.31 95 ALA A C 1
ATOM 761 O O . ALA A 1 95 ? -1.898 -0.067 1.341 1.00 95.31 95 ALA A O 1
ATOM 762 N N . ALA A 1 96 ? -2.816 -1.770 2.478 1.00 95.06 96 ALA A N 1
ATOM 763 C CA . ALA A 1 96 ? -2.866 -2.684 1.349 1.00 95.06 96 ALA A CA 1
ATOM 764 C C . ALA A 1 96 ? -3.780 -2.157 0.234 1.00 95.06 96 ALA A C 1
ATOM 766 O O . ALA A 1 96 ? -3.369 -2.168 -0.926 1.00 95.06 96 ALA A O 1
ATOM 767 N N . LEU A 1 97 ? -4.963 -1.628 0.579 1.00 94.06 97 LEU A N 1
ATOM 768 C CA . LEU A 1 97 ? -5.868 -0.984 -0.382 1.00 94.06 97 LEU A CA 1
ATOM 769 C C . LEU A 1 97 ? -5.147 0.148 -1.121 1.00 94.06 97 LEU A C 1
ATOM 771 O O . LEU A 1 97 ? -5.115 0.174 -2.348 1.00 94.06 97 LEU A O 1
ATOM 775 N N . HIS A 1 98 ? -4.529 1.062 -0.375 1.00 95.56 98 HIS A N 1
ATOM 776 C CA . HIS A 1 98 ? -3.914 2.241 -0.968 1.00 95.56 98 HIS A CA 1
ATOM 777 C C . HIS A 1 98 ? -2.664 1.907 -1.796 1.00 95.56 98 HIS A C 1
ATOM 779 O O . HIS A 1 98 ? -2.510 2.359 -2.930 1.00 95.56 98 HIS A O 1
ATOM 785 N N . LEU A 1 99 ? -1.757 1.107 -1.233 1.00 96.38 99 LEU A N 1
ATOM 786 C CA . LEU A 1 99 ? -0.471 0.806 -1.858 1.00 96.38 99 LEU A CA 1
ATOM 787 C C . LEU A 1 99 ? -0.630 -0.079 -3.088 1.00 96.38 99 LEU A C 1
ATOM 789 O O . LEU A 1 99 ? 0.049 0.172 -4.078 1.00 96.38 99 LEU A O 1
ATOM 793 N N . SER A 1 100 ? -1.545 -1.053 -3.073 1.00 95.25 100 SER A N 1
ATOM 794 C CA . SER A 1 100 ? -1.798 -1.890 -4.255 1.00 95.25 100 SER A CA 1
ATOM 795 C C . SER A 1 100 ? -2.285 -1.064 -5.449 1.00 95.25 100 SER A C 1
ATOM 797 O O . SER A 1 100 ? -1.794 -1.254 -6.563 1.00 95.25 100 SER A O 1
ATOM 799 N N . GLY A 1 101 ? -3.165 -0.083 -5.223 1.00 94.44 101 GLY A N 1
ATOM 800 C CA . GLY A 1 101 ? -3.602 0.846 -6.267 1.00 94.44 101 GLY A CA 1
ATOM 801 C C . GLY A 1 101 ? -2.470 1.740 -6.795 1.00 94.44 101 GLY A C 1
ATOM 802 O O . GLY A 1 101 ? -2.336 1.931 -8.008 1.00 94.44 101 GLY A O 1
ATOM 803 N N . LEU A 1 102 ? -1.620 2.266 -5.905 1.00 95.38 102 LEU A N 1
ATOM 804 C CA . LEU A 1 102 ? -0.480 3.109 -6.292 1.00 95.38 102 LEU A CA 1
ATOM 805 C C . LEU A 1 102 ? 0.604 2.333 -7.042 1.00 95.38 102 LEU A C 1
ATOM 807 O O . LEU A 1 102 ? 1.078 2.800 -8.076 1.00 95.38 102 LEU A O 1
ATOM 811 N N . TRP A 1 103 ? 0.978 1.150 -6.556 1.00 96.19 103 TRP A N 1
ATOM 812 C CA . TRP A 1 103 ? 1.961 0.276 -7.195 1.00 96.19 103 TRP A CA 1
ATOM 813 C C . TRP A 1 103 ? 1.488 -0.213 -8.561 1.00 96.19 103 TRP A C 1
ATOM 815 O O . TRP A 1 103 ? 2.279 -0.215 -9.502 1.00 96.19 103 TRP A O 1
ATOM 825 N N . LEU A 1 104 ? 0.201 -0.546 -8.708 1.00 94.19 104 LEU A N 1
ATOM 826 C CA . LEU A 1 104 ? -0.374 -0.869 -10.016 1.00 94.19 104 LEU A CA 1
ATOM 827 C C . LEU A 1 104 ? -0.272 0.314 -10.989 1.00 94.19 104 LEU A C 1
ATOM 829 O O . LEU A 1 104 ? 0.010 0.123 -12.170 1.00 94.19 104 LEU A O 1
ATOM 833 N N . SER A 1 105 ? -0.484 1.532 -10.486 1.00 92.69 105 SER A N 1
ATOM 834 C CA . SER A 1 105 ? -0.404 2.760 -11.285 1.00 92.69 105 SER A CA 1
ATOM 835 C C . SER A 1 105 ? 1.037 3.178 -11.606 1.00 92.69 105 SER A C 1
ATOM 837 O O . SER A 1 105 ? 1.254 3.850 -12.611 1.00 92.69 105 SER A O 1
ATOM 839 N N . CYS A 1 106 ? 2.013 2.773 -10.782 1.00 93.81 106 CYS A N 1
ATOM 840 C CA . CYS A 1 106 ? 3.435 3.119 -10.915 1.00 93.81 106 CYS A CA 1
ATOM 841 C C . CYS A 1 106 ? 4.333 1.856 -10.850 1.00 93.81 106 CYS A C 1
ATOM 843 O O . CYS A 1 106 ? 5.075 1.675 -9.875 1.00 93.81 106 CYS A O 1
ATOM 845 N N . PRO A 1 107 ? 4.310 0.955 -11.858 1.00 94.00 107 PRO A N 1
ATOM 846 C CA . PRO A 1 107 ? 5.021 -0.329 -11.783 1.00 94.00 107 PRO A CA 1
ATOM 847 C C . PRO A 1 107 ? 6.547 -0.210 -11.638 1.00 94.00 107 PRO A C 1
ATOM 849 O O . PRO A 1 107 ? 7.196 -1.098 -11.085 1.00 94.00 107 PRO A O 1
ATOM 852 N N . SER A 1 108 ? 7.126 0.894 -12.118 1.00 93.69 108 SER A N 1
ATOM 853 C CA . SER A 1 108 ? 8.548 1.267 -11.997 1.00 93.69 108 SER A CA 1
ATOM 854 C C . SER A 1 108 ? 9.034 1.341 -10.547 1.00 93.69 108 SER A C 1
ATOM 856 O O . SER A 1 108 ? 10.204 1.067 -10.266 1.00 93.69 108 SER A O 1
ATOM 858 N N . ILE A 1 109 ? 8.137 1.690 -9.627 1.00 96.44 109 ILE A N 1
ATOM 859 C CA . ILE A 1 109 ? 8.429 1.953 -8.217 1.00 96.44 109 ILE A CA 1
ATOM 860 C C . ILE A 1 109 ? 8.403 0.675 -7.374 1.00 96.44 109 ILE A C 1
ATOM 862 O O . ILE A 1 109 ? 9.039 0.608 -6.323 1.00 96.44 109 ILE A O 1
ATOM 866 N N . ILE A 1 110 ? 7.734 -0.381 -7.844 1.00 96.88 110 ILE A N 1
ATOM 867 C CA . ILE A 1 110 ? 7.571 -1.642 -7.102 1.00 96.88 110 ILE A CA 1
ATOM 868 C C . ILE A 1 110 ? 8.914 -2.255 -6.685 1.00 96.88 110 ILE A C 1
ATOM 870 O O . ILE A 1 110 ? 9.012 -2.827 -5.600 1.00 96.88 110 ILE A O 1
ATOM 874 N N . LYS A 1 111 ? 9.968 -2.088 -7.495 1.00 95.25 111 LYS A N 1
ATOM 875 C CA . LYS A 1 111 ? 11.329 -2.578 -7.201 1.00 95.25 111 LYS A CA 1
ATOM 876 C C . LYS A 1 111 ? 11.844 -2.176 -5.814 1.00 95.25 111 LYS A C 1
ATOM 878 O O . LYS A 1 111 ? 12.596 -2.931 -5.206 1.00 95.25 111 LYS A O 1
ATOM 883 N N . PHE A 1 112 ? 11.399 -1.037 -5.285 1.00 96.88 112 PHE A N 1
ATOM 884 C CA . PHE A 1 112 ? 11.802 -0.560 -3.965 1.00 96.88 112 PHE A CA 1
ATOM 885 C C . PHE A 1 112 ? 11.088 -1.279 -2.811 1.00 96.88 112 PHE A C 1
ATOM 887 O O . PHE A 1 112 ? 11.488 -1.093 -1.668 1.00 96.88 112 PHE A O 1
ATOM 894 N N . TYR A 1 113 ? 10.050 -2.085 -3.066 1.00 97.69 113 TYR A N 1
ATOM 895 C CA . TYR A 1 113 ? 9.082 -2.554 -2.063 1.00 97.69 113 TYR A CA 1
ATOM 896 C C . TYR A 1 113 ? 8.987 -4.080 -1.889 1.00 97.69 113 TYR A C 1
ATOM 898 O O . TYR A 1 113 ? 7.999 -4.585 -1.361 1.00 97.69 113 TYR A O 1
ATOM 906 N N . MET A 1 114 ? 10.002 -4.845 -2.305 1.00 95.62 114 MET A N 1
ATOM 907 C CA . MET A 1 114 ? 9.951 -6.319 -2.246 1.00 95.62 114 MET A CA 1
ATOM 908 C C . MET A 1 114 ? 9.720 -6.866 -0.830 1.00 95.62 114 MET A C 1
ATOM 910 O O . MET A 1 114 ? 8.936 -7.796 -0.643 1.00 95.62 114 MET A O 1
ATOM 914 N N . LYS A 1 115 ? 10.348 -6.253 0.180 1.00 95.25 115 LYS A N 1
ATOM 915 C CA . LYS A 1 115 ? 10.196 -6.655 1.588 1.00 95.25 115 LYS A CA 1
ATOM 916 C C . LYS A 1 115 ? 8.772 -6.418 2.096 1.00 95.25 115 LYS A C 1
ATOM 918 O O . LYS A 1 115 ? 8.216 -7.249 2.806 1.00 95.25 115 LYS A O 1
ATOM 923 N N . GLU A 1 116 ? 8.171 -5.301 1.711 1.00 97.12 116 GLU A N 1
ATOM 924 C CA . GLU A 1 116 ? 6.823 -4.896 2.105 1.00 97.12 116 GLU A CA 1
ATOM 925 C C . GLU A 1 116 ? 5.762 -5.730 1.397 1.00 97.12 116 GLU A C 1
ATOM 927 O O . GLU A 1 116 ? 4.800 -6.162 2.026 1.00 97.12 116 GLU A O 1
ATOM 932 N N . LEU A 1 117 ? 5.958 -6.011 0.108 1.00 97.12 117 LEU A N 1
ATOM 933 C CA . LEU A 1 117 ? 5.098 -6.921 -0.645 1.00 97.12 117 LEU A CA 1
ATOM 934 C C . LEU A 1 117 ? 5.106 -8.322 -0.041 1.00 97.12 117 LEU A C 1
ATOM 936 O O . LEU A 1 117 ? 4.051 -8.949 0.090 1.00 97.12 117 LEU A O 1
ATOM 940 N N . LYS A 1 118 ? 6.283 -8.797 0.375 1.00 94.56 118 LYS A N 1
ATOM 941 C CA . LYS A 1 118 ? 6.427 -10.071 1.076 1.00 94.56 118 LYS A CA 1
ATOM 942 C C . LYS A 1 118 ? 5.669 -10.054 2.403 1.00 94.56 118 LYS A C 1
ATOM 944 O O . LYS A 1 118 ? 4.867 -10.954 2.637 1.00 94.56 118 LYS A O 1
ATOM 949 N N . LEU A 1 119 ? 5.850 -9.007 3.214 1.00 94.44 119 LEU A N 1
ATOM 950 C CA . LEU A 1 119 ? 5.112 -8.820 4.467 1.00 94.44 119 LEU A CA 1
ATOM 951 C C . LEU A 1 119 ? 3.598 -8.872 4.235 1.00 94.44 119 LEU A C 1
ATOM 953 O O . LEU A 1 119 ? 2.911 -9.636 4.905 1.00 94.44 119 LEU A O 1
ATOM 957 N N . LEU A 1 120 ? 3.077 -8.111 3.269 1.00 94.94 120 LEU A N 1
ATOM 958 C CA . LEU A 1 120 ? 1.643 -8.069 2.961 1.00 94.94 120 LEU A CA 1
ATOM 959 C C . LEU A 1 120 ? 1.110 -9.421 2.469 1.00 94.94 120 LEU A C 1
ATOM 961 O O . LEU A 1 120 ? 0.018 -9.825 2.854 1.00 94.94 120 LEU A O 1
ATOM 965 N N . THR A 1 121 ? 1.899 -10.149 1.678 1.00 93.44 121 THR A N 1
ATOM 966 C CA . THR A 1 121 ? 1.544 -11.487 1.168 1.00 93.44 121 THR A CA 1
ATOM 967 C C . THR A 1 121 ? 1.549 -12.551 2.261 1.00 93.44 121 THR A C 1
ATOM 969 O O . THR A 1 121 ? 0.846 -13.552 2.160 1.00 93.44 121 THR A O 1
ATOM 972 N N . GLN A 1 122 ? 2.314 -12.336 3.328 1.00 89.62 122 GLN A N 1
ATOM 973 C CA . GLN A 1 122 ? 2.366 -13.219 4.491 1.00 89.62 122 GLN A CA 1
ATOM 974 C C . GLN A 1 122 ? 1.443 -12.744 5.623 1.00 89.62 122 GLN A C 1
ATOM 976 O O . GLN A 1 122 ? 1.224 -13.476 6.587 1.00 89.62 122 GLN A O 1
ATOM 981 N N . TYR A 1 123 ? 0.833 -11.563 5.507 1.00 89.25 123 TYR A N 1
ATOM 982 C CA . TYR A 1 123 ? 0.017 -10.980 6.567 1.00 89.25 123 TYR A CA 1
ATOM 983 C C . TYR A 1 123 ? -1.365 -11.629 6.693 1.00 89.25 123 TYR A C 1
ATOM 985 O O . TYR A 1 123 ? -2.014 -11.902 5.691 1.00 89.25 123 TYR A O 1
ATOM 993 N N . GLY A 1 124 ? -1.836 -11.806 7.928 1.00 79.00 124 GLY A N 1
ATOM 994 C CA . GLY A 1 124 ? -3.249 -12.023 8.231 1.00 79.00 124 GLY A CA 1
ATOM 995 C C . GLY A 1 124 ? -3.682 -13.470 8.477 1.00 79.00 124 GLY A C 1
ATOM 996 O O . GLY A 1 124 ? -3.093 -14.436 7.976 1.00 79.00 124 GLY A O 1
ATOM 997 N N . SER A 1 125 ? -4.743 -13.592 9.271 1.00 68.88 125 SER A N 1
ATOM 998 C CA . SER A 1 125 ? -5.556 -14.793 9.488 1.00 68.88 125 SER A CA 1
ATOM 999 C C . SER A 1 125 ? -6.920 -14.660 8.778 1.00 68.88 125 SER A C 1
ATOM 1001 O O . SER A 1 125 ? -7.152 -13.705 8.042 1.00 68.88 125 SER A O 1
ATOM 1003 N N . VAL A 1 126 ? -7.853 -15.597 8.972 1.00 70.12 126 VAL A N 1
ATOM 1004 C CA . VAL A 1 126 ? -9.225 -15.502 8.413 1.00 70.12 126 VAL A CA 1
ATOM 1005 C C . VAL A 1 126 ? -10.166 -14.710 9.348 1.00 70.12 126 VAL A C 1
ATOM 1007 O O . VAL A 1 126 ? -11.380 -14.876 9.310 1.00 70.12 126 VAL A O 1
ATOM 1010 N N . ALA A 1 127 ? -9.622 -13.878 10.241 1.00 80.19 127 ALA A N 1
ATOM 1011 C CA . ALA A 1 127 ? -10.409 -13.130 11.219 1.00 80.19 127 ALA A CA 1
ATOM 1012 C C . ALA A 1 127 ? -11.117 -11.904 10.610 1.00 80.19 127 ALA A C 1
ATOM 1014 O O . ALA A 1 127 ? -10.556 -11.200 9.761 1.00 80.19 127 ALA A O 1
ATOM 1015 N N . PHE A 1 128 ? -12.332 -11.646 11.103 1.00 83.50 128 PHE A N 1
ATOM 1016 C CA . PHE A 1 128 ? -13.165 -10.482 10.791 1.00 83.50 128 PHE A CA 1
ATOM 1017 C C . PHE A 1 128 ? -13.061 -9.419 11.891 1.00 83.50 128 PHE A C 1
ATOM 1019 O O . PHE A 1 128 ? -12.833 -9.748 13.056 1.00 83.50 128 PHE A O 1
ATOM 1026 N N . ASP A 1 129 ? -13.245 -8.151 11.524 1.00 86.88 129 ASP A N 1
ATOM 1027 C CA . ASP A 1 129 ? -13.176 -7.003 12.433 1.00 86.88 129 ASP A CA 1
ATOM 1028 C C . ASP A 1 129 ? -14.543 -6.291 12.492 1.00 86.88 129 ASP A C 1
ATOM 1030 O O . ASP A 1 129 ? -14.857 -5.413 11.692 1.00 86.88 129 ASP A O 1
ATOM 1034 N N . GLU A 1 130 ? -15.397 -6.696 13.438 1.00 86.50 130 GLU A N 1
ATOM 1035 C CA . GLU A 1 130 ? -16.758 -6.147 13.588 1.00 86.50 130 GLU A CA 1
ATOM 1036 C C . GLU A 1 130 ? -16.761 -4.625 13.814 1.00 86.50 130 GLU A C 1
ATOM 1038 O O . GLU A 1 130 ? -17.613 -3.914 13.275 1.00 86.50 130 GLU A O 1
ATOM 1043 N N . ASP A 1 131 ? -15.778 -4.105 14.555 1.00 87.81 131 ASP A N 1
ATOM 1044 C CA . ASP A 1 131 ? -15.626 -2.669 14.807 1.00 87.81 131 ASP A CA 1
ATOM 1045 C C . ASP A 1 131 ? -15.247 -1.906 13.529 1.00 87.81 131 ASP A C 1
ATOM 1047 O O . ASP A 1 131 ? -15.608 -0.737 13.362 1.00 87.81 131 ASP A O 1
ATOM 1051 N N . PHE A 1 132 ? -14.479 -2.528 12.631 1.00 89.31 132 PHE A N 1
ATOM 1052 C CA . PHE A 1 132 ? -14.146 -1.965 11.324 1.00 89.31 132 PHE A CA 1
ATOM 1053 C C . PHE A 1 132 ? -15.369 -1.903 10.408 1.00 89.31 132 PHE A C 1
ATOM 1055 O O . PHE A 1 132 ? -15.633 -0.844 9.837 1.00 89.31 132 PHE A O 1
ATOM 1062 N N . GLU A 1 133 ? -16.139 -2.987 10.318 1.00 89.88 133 GLU A N 1
ATOM 1063 C CA . GLU A 1 133 ? -17.367 -3.042 9.514 1.00 89.88 133 GLU A CA 1
ATOM 1064 C C . GLU A 1 133 ? -18.430 -2.060 10.014 1.00 89.88 133 GLU A C 1
ATOM 1066 O O . GLU A 1 133 ? -19.041 -1.319 9.241 1.00 89.88 133 GLU A O 1
ATOM 1071 N N . THR A 1 134 ? -18.617 -1.997 11.332 1.00 91.25 134 THR A N 1
ATOM 1072 C CA . THR A 1 134 ? -19.558 -1.061 11.955 1.00 91.25 134 THR A CA 1
ATOM 1073 C C . THR A 1 134 ? -19.141 0.381 11.671 1.00 91.25 134 THR A C 1
ATOM 1075 O O . THR A 1 134 ? -19.951 1.194 11.227 1.00 91.25 134 THR A O 1
ATOM 1078 N N . GLU A 1 135 ? -17.854 0.714 11.831 1.00 91.25 135 GLU A N 1
ATOM 1079 C CA . GLU A 1 135 ? -17.376 2.061 11.515 1.00 91.25 135 GLU A CA 1
ATOM 1080 C C . GLU A 1 135 ? -17.534 2.389 10.023 1.00 91.25 135 GLU A C 1
ATOM 1082 O O . GLU A 1 135 ? -17.968 3.495 9.699 1.00 91.25 135 GLU A O 1
ATOM 1087 N N . LEU A 1 136 ? -17.232 1.458 9.112 1.00 89.12 136 LEU A N 1
ATOM 1088 C CA . LEU A 1 136 ? -17.448 1.673 7.681 1.00 89.12 136 LEU A CA 1
ATOM 1089 C C . LEU A 1 136 ? -18.919 1.875 7.349 1.00 89.12 136 LEU A C 1
ATOM 1091 O O . LEU A 1 136 ? -19.227 2.761 6.562 1.00 89.12 136 LEU A O 1
ATOM 1095 N N . SER A 1 137 ? -19.827 1.084 7.913 1.00 88.62 137 SER A N 1
ATOM 1096 C CA . SER A 1 137 ? -21.251 1.126 7.574 1.00 88.62 137 SER A CA 1
ATOM 1097 C C . SER A 1 137 ? -21.966 2.358 8.144 1.00 88.62 137 SER A C 1
ATOM 1099 O O . SER A 1 137 ? -22.807 2.941 7.446 1.00 88.62 137 SER A O 1
ATOM 1101 N N . GLU A 1 138 ? -21.592 2.810 9.341 1.00 91.69 138 GLU A N 1
ATOM 1102 C CA . GLU A 1 138 ? -22.268 3.897 10.061 1.00 91.69 138 GLU A CA 1
ATOM 1103 C C . GLU A 1 138 ? -21.610 5.274 9.871 1.00 91.69 138 GLU A C 1
ATOM 1105 O O . GLU A 1 138 ? -22.294 6.302 9.915 1.00 91.69 138 GLU A O 1
ATOM 1110 N N . ASN A 1 139 ? -20.295 5.339 9.628 1.00 92.00 139 ASN A N 1
ATOM 1111 C CA . ASN A 1 139 ? -19.575 6.606 9.513 1.00 92.00 139 ASN A CA 1
ATOM 1112 C C . ASN A 1 139 ? -19.429 7.052 8.050 1.00 92.00 139 ASN A C 1
ATOM 1114 O O . ASN A 1 139 ? -18.623 6.526 7.279 1.00 92.00 139 ASN A O 1
ATOM 1118 N N . ARG A 1 140 ? -20.170 8.103 7.680 1.00 92.31 140 ARG A N 1
ATOM 1119 C CA . ARG A 1 140 ? -20.125 8.684 6.331 1.00 92.31 140 ARG A CA 1
ATOM 1120 C C . ARG A 1 140 ? -18.724 9.156 5.931 1.00 92.31 140 ARG A C 1
ATOM 1122 O O . ARG A 1 140 ? -18.342 8.948 4.782 1.00 92.31 140 ARG A O 1
ATOM 1129 N N . ASP A 1 141 ? -17.969 9.746 6.852 1.00 93.19 141 ASP A N 1
ATOM 1130 C CA . ASP A 1 141 ? -16.617 10.231 6.565 1.00 93.19 141 ASP A CA 1
ATOM 1131 C C . ASP A 1 141 ? -15.677 9.055 6.288 1.00 93.19 141 ASP A C 1
ATOM 1133 O O . ASP A 1 141 ? -14.863 9.122 5.374 1.00 93.19 141 ASP A O 1
ATOM 1137 N N . ALA A 1 142 ? -15.836 7.935 7.004 1.00 92.06 142 ALA A N 1
ATOM 1138 C CA . ALA A 1 142 ? -15.054 6.726 6.744 1.00 92.06 142 ALA A CA 1
ATOM 1139 C C . ALA A 1 142 ? -15.316 6.181 5.334 1.00 92.06 142 ALA A C 1
ATOM 1141 O O . ALA A 1 142 ? -14.360 5.910 4.608 1.00 92.06 142 ALA A O 1
ATOM 1142 N N . LYS A 1 143 ? -16.585 6.099 4.907 1.00 90.81 143 LYS A N 1
ATOM 1143 C CA . LYS A 1 143 ? -16.933 5.684 3.534 1.00 90.81 143 LYS A CA 1
ATOM 1144 C C . LYS A 1 143 ? -16.322 6.604 2.484 1.00 90.81 143 LYS A C 1
ATOM 1146 O O . LYS A 1 143 ? -15.769 6.125 1.497 1.00 90.81 143 LYS A O 1
ATOM 1151 N N . ILE A 1 144 ? -16.431 7.917 2.691 1.00 91.62 144 ILE A N 1
ATOM 1152 C CA . ILE A 1 144 ? -15.905 8.912 1.753 1.00 91.62 144 ILE A CA 1
ATOM 1153 C C . ILE A 1 144 ? -14.389 8.768 1.648 1.00 91.62 144 ILE A C 1
ATOM 1155 O O . ILE A 1 144 ? -13.883 8.570 0.547 1.00 91.62 144 ILE A O 1
ATOM 1159 N N . GLU A 1 145 ? -13.670 8.793 2.768 1.00 93.06 145 GLU A N 1
ATOM 1160 C CA . GLU A 1 145 ? -12.208 8.731 2.751 1.00 93.06 145 GLU A CA 1
ATOM 1161 C C . GLU A 1 145 ? -11.691 7.406 2.177 1.00 93.06 145 GLU A C 1
ATOM 1163 O O . GLU A 1 145 ? -10.738 7.406 1.401 1.00 93.06 145 GLU A O 1
ATOM 1168 N N . VAL A 1 146 ? -12.355 6.280 2.464 1.00 90.12 146 VAL A N 1
ATOM 1169 C CA . VAL A 1 146 ? -11.996 4.983 1.867 1.00 90.12 146 VAL A CA 1
ATOM 1170 C C . VAL A 1 146 ? -12.268 4.952 0.365 1.00 90.12 146 VAL A C 1
ATOM 1172 O O . VAL A 1 146 ? -11.452 4.422 -0.381 1.00 90.12 146 VAL A O 1
ATOM 1175 N N . SER A 1 147 ? -13.349 5.576 -0.109 1.00 86.75 147 SER A N 1
ATOM 1176 C CA . SER A 1 147 ? -13.612 5.705 -1.552 1.00 86.75 147 SER A CA 1
ATOM 1177 C C . SER A 1 147 ? -12.612 6.618 -2.277 1.00 86.75 147 SER A C 1
ATOM 1179 O O . SER A 1 147 ? -12.434 6.503 -3.490 1.00 86.75 147 SER A O 1
ATOM 1181 N N . VAL A 1 148 ? -11.973 7.530 -1.533 1.00 86.06 148 VAL A N 1
ATOM 1182 C CA . VAL A 1 148 ? -10.958 8.473 -2.025 1.00 86.06 148 VAL A CA 1
ATOM 1183 C C . VAL A 1 148 ? -9.543 7.882 -1.958 1.00 86.06 148 VAL A C 1
ATOM 1185 O O . VAL A 1 148 ? -8.650 8.391 -2.638 1.00 86.06 148 VAL A O 1
ATOM 1188 N N . LEU A 1 149 ? -9.316 6.799 -1.200 1.00 87.19 149 LEU A N 1
ATOM 1189 C CA . LEU A 1 149 ? -8.072 6.025 -1.292 1.00 87.19 149 LEU A CA 1
ATOM 1190 C C . LEU A 1 149 ? -7.815 5.585 -2.740 1.00 87.19 149 LEU A C 1
ATOM 1192 O O . LEU A 1 149 ? -8.718 5.566 -3.579 1.00 87.19 149 LEU A O 1
ATOM 1196 N N . ALA A 1 150 ? -6.559 5.233 -3.038 1.00 80.06 150 ALA A N 1
ATOM 1197 C CA . ALA A 1 150 ? -6.191 4.708 -4.342 1.00 80.06 150 ALA A CA 1
ATOM 1198 C C . ALA A 1 150 ? -7.191 3.626 -4.764 1.00 80.06 150 ALA A C 1
ATOM 1200 O O . ALA A 1 150 ? -7.544 2.745 -3.976 1.00 80.06 150 ALA A O 1
ATOM 1201 N N . LYS A 1 151 ? -7.688 3.750 -5.999 1.00 80.50 151 LYS A N 1
ATOM 1202 C CA . LYS A 1 151 ? -8.729 2.863 -6.510 1.00 80.50 151 LYS A CA 1
ATOM 1203 C C . LYS A 1 151 ? -8.249 1.423 -6.428 1.00 80.50 151 LYS A C 1
ATOM 1205 O O . LYS A 1 151 ? -7.139 1.121 -6.869 1.00 80.50 151 LYS A O 1
ATOM 1210 N N . SER A 1 152 ? -9.113 0.560 -5.903 1.00 79.19 152 SER A N 1
ATOM 1211 C CA . SER A 1 152 ? -8.834 -0.867 -5.869 1.00 79.19 152 SER A CA 1
ATOM 1212 C C . SER A 1 152 ? -8.604 -1.407 -7.288 1.00 79.19 152 SER A C 1
ATOM 1214 O O . SER A 1 152 ? -9.357 -1.045 -8.202 1.00 79.19 152 SER A O 1
ATOM 1216 N N . PRO A 1 153 ? -7.605 -2.288 -7.476 1.00 79.81 153 PRO A N 1
ATOM 1217 C CA . PRO A 1 153 ? -7.450 -3.087 -8.688 1.00 79.81 153 PRO A CA 1
ATOM 1218 C C . PRO A 1 153 ? -8.659 -3.980 -9.018 1.00 79.81 153 PRO A C 1
ATOM 1220 O O . PRO A 1 153 ? -8.868 -4.296 -10.190 1.00 79.81 153 PRO A O 1
ATOM 1223 N N . ASP A 1 154 ? -9.433 -4.383 -8.003 1.00 87.38 154 ASP A N 1
ATOM 1224 C CA . ASP A 1 154 ? -10.637 -5.212 -8.126 1.00 87.38 154 ASP A CA 1
ATOM 1225 C C . ASP A 1 154 ? -11.663 -4.831 -7.034 1.00 87.38 154 ASP A C 1
ATOM 1227 O O . ASP A 1 154 ? -11.504 -5.206 -5.868 1.00 87.38 154 ASP A O 1
ATOM 1231 N N . PRO A 1 155 ? -12.699 -4.044 -7.380 1.00 86.06 155 PRO A N 1
ATOM 1232 C CA . PRO A 1 155 ? -13.699 -3.587 -6.418 1.00 86.06 155 PRO A CA 1
ATOM 1233 C C . PRO A 1 155 ? -14.529 -4.707 -5.781 1.00 86.06 155 PRO A C 1
ATOM 1235 O O . PRO A 1 155 ? -14.914 -4.557 -4.625 1.00 86.06 155 PRO A O 1
ATOM 1238 N N . GLU A 1 156 ? -14.789 -5.802 -6.501 1.00 86.62 156 GLU A N 1
ATOM 1239 C CA . GLU A 1 156 ? -15.602 -6.923 -6.005 1.00 86.62 156 GLU A CA 1
ATOM 1240 C C . GLU A 1 156 ? -14.846 -7.661 -4.898 1.00 86.62 156 GLU A C 1
ATOM 1242 O O . GLU A 1 156 ? -15.360 -7.855 -3.797 1.00 86.62 156 GLU A O 1
ATOM 1247 N N . LEU A 1 157 ? -13.565 -7.959 -5.133 1.00 84.94 157 LEU A N 1
ATOM 1248 C CA . LEU A 1 157 ? -12.710 -8.556 -4.106 1.00 84.94 157 LEU A CA 1
ATOM 1249 C C . LEU A 1 157 ? -12.435 -7.598 -2.944 1.00 84.94 157 LEU A C 1
ATOM 1251 O O . LEU A 1 157 ? -12.226 -8.045 -1.816 1.00 84.94 157 LEU A O 1
ATOM 1255 N N . THR A 1 158 ? -12.442 -6.285 -3.182 1.00 86.00 158 THR A N 1
ATOM 1256 C CA . THR A 1 158 ? -12.408 -5.319 -2.083 1.00 86.00 158 THR A CA 1
ATOM 1257 C C . THR A 1 158 ? -13.654 -5.404 -1.224 1.00 86.00 158 THR A C 1
ATOM 1259 O O . THR A 1 158 ? -13.513 -5.483 -0.011 1.00 86.00 158 THR A O 1
ATOM 1262 N N . GLU A 1 159 ? -14.845 -5.428 -1.807 1.00 85.44 159 GLU A N 1
ATOM 1263 C CA . GLU A 1 159 ? -16.085 -5.556 -1.039 1.00 85.44 159 GLU A CA 1
ATOM 1264 C C . GLU A 1 159 ? -16.112 -6.849 -0.207 1.00 85.44 159 GLU A C 1
ATOM 1266 O O . GLU A 1 159 ? -16.362 -6.796 0.995 1.00 85.44 159 GLU A O 1
ATOM 1271 N N . GLU A 1 160 ? -15.746 -7.979 -0.814 1.00 85.81 160 GLU A N 1
ATOM 1272 C CA . GLU A 1 160 ? -15.765 -9.297 -0.168 1.00 85.81 160 GLU A CA 1
ATOM 1273 C C . GLU A 1 160 ? -14.728 -9.415 0.967 1.00 85.81 160 GLU A C 1
ATOM 1275 O O . GLU A 1 160 ? -15.002 -9.977 2.031 1.00 85.81 160 GLU A O 1
ATOM 1280 N N . PHE A 1 161 ? -13.510 -8.894 0.758 1.00 86.75 161 PHE A N 1
ATOM 1281 C CA . PHE A 1 161 ? -12.380 -9.186 1.642 1.00 86.75 161 PHE A CA 1
ATOM 1282 C C . PHE A 1 161 ? -11.925 -8.028 2.522 1.00 86.75 161 PHE A C 1
ATOM 1284 O O . PHE A 1 161 ? -11.184 -8.318 3.458 1.00 86.75 161 PHE A O 1
ATOM 1291 N N . ILE A 1 162 ? -12.315 -6.763 2.299 1.00 87.12 162 ILE A N 1
ATOM 1292 C CA . ILE A 1 162 ? -11.733 -5.607 3.022 1.00 87.12 162 ILE A CA 1
ATOM 1293 C C . ILE A 1 162 ? -11.848 -5.710 4.546 1.00 87.12 162 ILE A C 1
ATOM 1295 O O . ILE A 1 162 ? -10.971 -5.214 5.250 1.00 87.12 162 ILE A O 1
ATOM 1299 N N . ASN A 1 163 ? -12.873 -6.389 5.061 1.00 87.12 163 ASN A N 1
ATOM 1300 C CA . ASN A 1 163 ? -13.064 -6.613 6.495 1.00 87.12 163 ASN A CA 1
ATOM 1301 C C . ASN A 1 163 ? -12.257 -7.812 7.056 1.00 87.12 163 ASN A C 1
ATOM 1303 O O . ASN A 1 163 ? -12.158 -8.031 8.263 1.00 87.12 163 ASN A O 1
ATOM 1307 N N . THR A 1 164 ? -11.622 -8.599 6.193 1.00 87.56 164 THR A N 1
ATOM 1308 C CA . THR A 1 164 ? -10.794 -9.746 6.586 1.00 87.56 164 THR A CA 1
ATOM 1309 C C . THR A 1 164 ? -9.331 -9.337 6.734 1.00 87.56 164 THR A C 1
ATOM 1311 O O . THR A 1 164 ? -8.857 -8.389 6.104 1.00 87.56 164 THR A O 1
ATOM 1314 N N . GLU A 1 165 ? -8.558 -10.038 7.563 1.00 82.25 165 GLU A N 1
ATOM 1315 C CA . GLU A 1 165 ? -7.096 -9.847 7.562 1.00 82.25 165 GLU A CA 1
ATOM 1316 C C . GLU A 1 165 ? -6.422 -10.411 6.296 1.00 82.25 165 GLU A C 1
ATOM 1318 O O . GLU A 1 165 ? -5.328 -9.973 5.938 1.00 82.25 165 GLU A O 1
ATOM 1323 N N . LEU A 1 166 ? -7.090 -11.323 5.573 1.00 89.00 166 LEU A N 1
ATOM 1324 C CA . LEU A 1 166 ? -6.629 -11.841 4.278 1.00 89.00 166 LEU A CA 1
ATOM 1325 C C . LEU A 1 166 ? -6.570 -10.768 3.190 1.00 89.00 166 LEU A C 1
ATOM 1327 O O . LEU A 1 166 ? -5.860 -10.953 2.199 1.00 89.00 166 LEU A O 1
ATOM 1331 N N . TYR A 1 167 ? -7.272 -9.647 3.374 1.00 91.56 167 TYR A N 1
ATOM 1332 C CA . TYR A 1 167 ? -7.350 -8.575 2.391 1.00 91.56 167 TYR A CA 1
ATOM 1333 C C . TYR A 1 167 ? -5.986 -8.117 1.877 1.00 91.56 167 TYR A C 1
ATOM 1335 O O . TYR A 1 167 ? -5.825 -7.866 0.683 1.00 91.56 167 TYR A O 1
ATOM 1343 N N . ALA A 1 168 ? -4.985 -8.041 2.760 1.00 92.38 168 ALA A N 1
ATOM 1344 C CA . ALA A 1 168 ? -3.634 -7.649 2.380 1.00 92.38 168 ALA A CA 1
ATOM 1345 C C . ALA A 1 168 ? -3.030 -8.600 1.334 1.00 92.38 168 ALA A C 1
ATOM 1347 O O . ALA A 1 168 ? -2.489 -8.144 0.325 1.00 92.38 168 ALA A O 1
ATOM 1348 N N . ARG A 1 169 ? -3.194 -9.915 1.530 1.00 92.06 169 ARG A N 1
ATOM 1349 C CA . ARG A 1 169 ? -2.708 -10.945 0.600 1.00 92.06 169 ARG A CA 1
ATOM 1350 C C . ARG A 1 169 ? -3.467 -10.906 -0.716 1.00 92.06 169 ARG A C 1
ATOM 1352 O O . ARG A 1 169 ? -2.848 -10.919 -1.778 1.00 92.06 169 ARG A O 1
ATOM 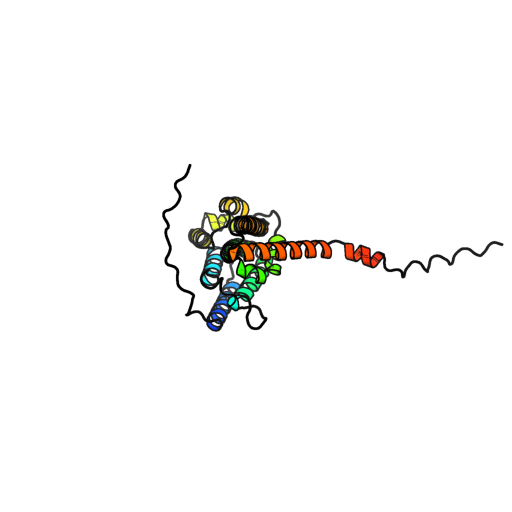1359 N N . VAL A 1 170 ? -4.797 -10.831 -0.636 1.00 92.12 170 VAL A N 1
ATOM 1360 C CA . VAL A 1 170 ? -5.674 -10.770 -1.813 1.00 92.12 170 VAL A CA 1
ATOM 1361 C C . VAL A 1 170 ? -5.330 -9.539 -2.652 1.00 92.12 170 VAL A C 1
ATOM 1363 O O . VAL A 1 170 ? -5.109 -9.669 -3.851 1.00 92.12 170 VAL A O 1
ATOM 1366 N N . SER A 1 171 ? -5.155 -8.375 -2.022 1.00 93.12 171 SER A N 1
ATOM 1367 C CA . SER A 1 171 ? -4.784 -7.128 -2.705 1.00 93.12 171 SER A CA 1
ATOM 1368 C C . SER A 1 171 ? -3.472 -7.256 -3.484 1.00 93.12 171 SER A C 1
ATOM 1370 O O . SER A 1 171 ? -3.395 -6.825 -4.634 1.00 93.12 171 SER A O 1
ATOM 1372 N N . VAL A 1 172 ? -2.440 -7.876 -2.894 1.00 95.06 172 VAL A N 1
ATOM 1373 C CA . VAL A 1 172 ? -1.157 -8.100 -3.583 1.00 95.06 172 VAL A CA 1
ATOM 1374 C C . VAL A 1 172 ? -1.313 -9.090 -4.740 1.00 95.06 172 VAL A C 1
ATOM 1376 O O . VAL A 1 172 ? -0.797 -8.834 -5.830 1.00 95.06 172 VAL A O 1
ATOM 1379 N N . ALA A 1 173 ? -2.044 -10.189 -4.541 1.00 94.44 173 ALA A N 1
ATOM 1380 C CA . ALA A 1 173 ? -2.278 -11.188 -5.584 1.00 94.44 173 ALA A CA 1
ATOM 1381 C C . ALA A 1 173 ? -3.022 -10.593 -6.792 1.00 94.44 173 ALA A C 1
ATOM 1383 O O . ALA A 1 173 ? -2.584 -10.753 -7.933 1.00 94.44 173 ALA A O 1
ATOM 1384 N N . VAL A 1 174 ? -4.097 -9.844 -6.540 1.00 94.75 174 VAL A N 1
ATOM 1385 C CA . VAL A 1 174 ? -4.874 -9.150 -7.577 1.00 94.75 174 VAL A CA 1
ATOM 1386 C C . VAL A 1 174 ? -4.006 -8.127 -8.304 1.00 94.75 174 VAL A C 1
ATOM 1388 O O . VAL A 1 174 ? -3.994 -8.093 -9.535 1.00 94.75 174 VAL A O 1
ATOM 1391 N N . MET A 1 175 ? -3.232 -7.327 -7.566 1.00 95.88 175 MET A N 1
ATOM 1392 C CA . MET A 1 175 ? -2.316 -6.352 -8.158 1.00 95.88 175 MET A CA 1
ATOM 1393 C C . MET A 1 175 ? -1.329 -7.023 -9.123 1.00 95.88 175 MET A C 1
ATOM 1395 O O . MET A 1 175 ? -1.180 -6.561 -10.253 1.00 95.88 175 MET A O 1
ATOM 1399 N N . PHE A 1 176 ? -0.686 -8.126 -8.726 1.00 95.69 176 PHE A N 1
ATOM 1400 C CA . PHE A 1 176 ? 0.239 -8.845 -9.609 1.00 95.69 176 PHE A CA 1
ATOM 1401 C C . PHE A 1 176 ? -0.458 -9.538 -10.783 1.00 95.69 176 PHE A C 1
ATOM 1403 O O . PHE A 1 176 ? 0.121 -9.587 -11.869 1.00 95.69 176 PHE A O 1
ATOM 1410 N N . SER A 1 177 ? -1.702 -9.994 -10.618 1.00 94.75 177 SER A N 1
ATOM 1411 C CA . SER A 1 177 ? -2.520 -10.473 -11.739 1.00 94.75 177 SER A CA 1
ATOM 1412 C C . SER A 1 177 ? -2.734 -9.366 -12.776 1.00 94.75 177 SER A C 1
ATOM 1414 O O . SER A 1 177 ? -2.503 -9.575 -13.966 1.00 94.75 177 SER A O 1
ATOM 1416 N N . LYS A 1 178 ? -3.086 -8.152 -12.334 1.00 94.06 178 LYS A N 1
ATOM 1417 C CA . LYS A 1 178 ? -3.254 -6.990 -13.221 1.00 94.06 178 LYS A CA 1
ATOM 1418 C C . LYS A 1 178 ? -1.946 -6.525 -13.855 1.00 94.06 178 LYS A C 1
ATOM 1420 O O . LYS A 1 178 ? -1.923 -6.190 -15.036 1.00 94.06 178 LYS A O 1
ATOM 1425 N N . LEU A 1 179 ? -0.837 -6.566 -13.122 1.00 94.12 179 LEU A N 1
ATOM 1426 C CA . LEU A 1 179 ? 0.488 -6.294 -13.686 1.00 94.12 179 LEU A CA 1
ATOM 1427 C C . LEU A 1 179 ? 0.876 -7.317 -14.762 1.00 94.12 179 LEU A C 1
ATOM 1429 O O . LEU A 1 179 ? 1.482 -6.938 -15.763 1.00 94.12 179 LEU A O 1
ATOM 1433 N N . ALA A 1 180 ? 0.509 -8.590 -14.594 1.00 93.50 180 ALA A N 1
ATOM 1434 C CA . ALA A 1 180 ? 0.742 -9.620 -15.603 1.00 93.50 180 ALA A CA 1
ATOM 1435 C C . ALA A 1 180 ? -0.085 -9.377 -16.877 1.00 93.50 180 ALA A C 1
ATOM 1437 O O . ALA A 1 180 ? 0.453 -9.520 -17.976 1.00 93.50 180 ALA A O 1
ATOM 1438 N N . GLU A 1 181 ? -1.346 -8.943 -16.745 1.00 92.69 181 GLU A N 1
ATOM 1439 C CA . GLU A 1 181 ? -2.165 -8.495 -17.883 1.00 92.69 181 GLU A CA 1
ATOM 1440 C C . GLU A 1 181 ? -1.467 -7.347 -18.638 1.00 92.69 181 GLU A C 1
ATOM 1442 O O . GLU A 1 181 ? -1.281 -7.437 -19.851 1.00 92.69 181 GLU A O 1
ATOM 1447 N N . ILE A 1 182 ? -0.997 -6.315 -17.920 1.00 89.88 182 ILE A N 1
ATOM 1448 C CA . ILE A 1 182 ? -0.283 -5.160 -18.501 1.00 89.88 182 ILE A CA 1
ATOM 1449 C C . ILE A 1 182 ? 1.010 -5.594 -19.211 1.00 89.88 182 ILE A C 1
ATOM 1451 O O . ILE A 1 182 ? 1.294 -5.138 -20.319 1.00 89.88 182 ILE A O 1
ATOM 1455 N N . ALA A 1 183 ? 1.797 -6.480 -18.598 1.00 89.88 183 ALA A N 1
ATOM 1456 C CA . ALA A 1 183 ? 3.030 -6.991 -19.192 1.00 89.88 183 ALA A CA 1
ATOM 1457 C C . ALA A 1 183 ? 2.769 -7.822 -20.463 1.00 89.88 183 ALA A C 1
ATOM 1459 O O . ALA A 1 183 ? 3.568 -7.783 -21.398 1.00 89.88 183 ALA A O 1
ATOM 1460 N N . GLY A 1 184 ? 1.651 -8.555 -20.511 1.00 86.62 184 GLY A N 1
ATOM 1461 C CA . GLY A 1 184 ? 1.253 -9.360 -21.665 1.00 86.62 184 GLY A CA 1
ATOM 1462 C C . GLY A 1 184 ? 0.743 -8.537 -22.851 1.00 86.62 184 GLY A C 1
ATOM 1463 O O . GLY A 1 184 ? 0.998 -8.908 -23.996 1.00 86.62 184 GLY A O 1
ATOM 1464 N N . THR A 1 185 ? 0.055 -7.418 -22.603 1.00 82.81 185 THR A N 1
ATOM 1465 C CA . THR A 1 185 ? -0.522 -6.568 -23.662 1.00 82.81 185 THR A CA 1
ATOM 1466 C C . THR A 1 185 ? 0.413 -5.456 -24.139 1.00 82.81 185 THR A C 1
ATOM 1468 O O . THR A 1 185 ? 0.342 -5.059 -25.302 1.00 82.81 185 THR A O 1
ATOM 1471 N N . HIS A 1 186 ? 1.302 -4.962 -23.273 1.00 73.06 186 HIS A N 1
ATOM 1472 C CA . HIS A 1 186 ? 2.169 -3.808 -23.533 1.00 73.06 186 HIS A CA 1
ATOM 1473 C C . HIS A 1 186 ? 3.649 -4.119 -23.269 1.00 73.06 186 HIS A C 1
ATOM 1475 O O . HIS A 1 186 ? 4.350 -3.337 -22.632 1.00 73.06 186 HIS A O 1
ATOM 1481 N N . ASN A 1 187 ? 4.145 -5.260 -23.760 1.00 61.81 187 ASN A N 1
ATOM 1482 C CA . ASN A 1 187 ? 5.504 -5.746 -23.472 1.00 61.81 187 ASN A CA 1
ATOM 1483 C C . ASN A 1 187 ? 6.631 -4.765 -23.892 1.00 61.81 187 ASN A C 1
ATOM 1485 O O . ASN A 1 187 ? 7.722 -4.798 -23.332 1.00 61.81 187 ASN A O 1
ATOM 1489 N N . GLU A 1 188 ? 6.368 -3.861 -24.843 1.00 69.25 188 GLU A N 1
ATOM 1490 C CA . GLU A 1 188 ? 7.327 -2.832 -25.287 1.00 69.25 188 GLU A CA 1
ATOM 1491 C C . GLU A 1 188 ? 7.198 -1.487 -24.542 1.00 69.25 188 GLU A C 1
ATOM 1493 O O . GLU A 1 188 ? 8.081 -0.636 -24.659 1.00 69.25 188 GLU A O 1
ATOM 1498 N N . ASP A 1 189 ? 6.132 -1.277 -23.760 1.00 84.75 189 ASP A N 1
ATOM 1499 C CA . ASP A 1 189 ? 5.970 -0.062 -22.959 1.00 84.75 189 ASP A CA 1
ATOM 1500 C C . ASP A 1 189 ? 6.819 -0.128 -21.679 1.00 84.75 189 ASP A C 1
ATOM 1502 O O . ASP A 1 189 ? 7.027 -1.192 -21.083 1.00 84.75 189 ASP A O 1
ATOM 1506 N N . ARG A 1 190 ? 7.271 1.038 -21.206 1.00 82.44 190 ARG A N 1
ATOM 1507 C CA . ARG A 1 190 ? 8.029 1.184 -19.955 1.00 82.44 190 ARG A CA 1
ATOM 1508 C C . ARG A 1 190 ? 7.295 0.521 -18.789 1.00 82.44 190 ARG A C 1
ATOM 1510 O O . ARG A 1 190 ? 7.936 -0.136 -17.971 1.00 82.44 190 ARG A O 1
ATOM 1517 N N . ASN A 1 191 ? 5.971 0.664 -18.732 1.00 84.56 191 ASN A N 1
ATOM 1518 C CA . ASN A 1 191 ? 5.157 0.094 -17.663 1.00 84.56 191 ASN A CA 1
ATOM 1519 C C . ASN A 1 191 ? 5.035 -1.428 -17.769 1.00 84.56 191 ASN A C 1
ATOM 1521 O O . ASN A 1 191 ? 5.136 -2.100 -16.746 1.00 84.56 191 ASN A O 1
ATOM 1525 N N . GLY A 1 192 ? 4.889 -1.982 -18.977 1.00 88.00 192 GLY A N 1
ATOM 1526 C CA . GLY A 1 192 ? 4.862 -3.433 -19.186 1.00 88.00 192 GLY A CA 1
ATOM 1527 C C . GLY A 1 192 ? 6.192 -4.094 -18.826 1.00 88.00 192 GLY A C 1
ATOM 1528 O O . GLY A 1 192 ? 6.219 -5.082 -18.090 1.00 88.00 192 GLY A O 1
ATOM 1529 N N . SER A 1 193 ? 7.306 -3.488 -19.243 1.00 91.50 193 SER A N 1
ATOM 1530 C CA . SER A 1 193 ? 8.649 -3.946 -18.867 1.00 91.50 193 SER A CA 1
ATOM 1531 C C . SER A 1 193 ? 8.879 -3.865 -17.352 1.00 91.50 193 SER A C 1
ATOM 1533 O O . SER A 1 193 ? 9.320 -4.837 -16.733 1.00 91.50 193 SER A O 1
ATOM 1535 N N . ALA A 1 194 ? 8.504 -2.749 -16.718 1.00 93.31 194 ALA A N 1
ATOM 1536 C CA . ALA A 1 194 ? 8.612 -2.590 -15.270 1.00 93.31 194 ALA A CA 1
ATOM 1537 C C . ALA A 1 194 ? 7.724 -3.581 -14.496 1.00 93.31 194 ALA A C 1
ATOM 1539 O O . ALA A 1 194 ? 8.171 -4.144 -13.495 1.00 93.31 194 ALA A O 1
ATOM 1540 N N . ALA A 1 195 ? 6.505 -3.844 -14.974 1.00 93.31 195 ALA A N 1
ATOM 1541 C CA . ALA A 1 195 ? 5.604 -4.844 -14.410 1.00 93.31 195 ALA A CA 1
ATOM 1542 C C . ALA A 1 195 ? 6.211 -6.255 -14.486 1.00 93.31 195 ALA A C 1
ATOM 1544 O O . ALA A 1 195 ? 6.250 -6.966 -13.479 1.00 93.31 195 ALA A O 1
ATOM 1545 N N . LEU A 1 196 ? 6.765 -6.632 -15.644 1.00 93.69 196 LEU A N 1
ATOM 1546 C CA . LEU A 1 196 ? 7.422 -7.925 -15.843 1.00 93.69 196 LEU A CA 1
ATOM 1547 C C . LEU A 1 196 ? 8.639 -8.102 -14.925 1.00 93.69 196 LEU A C 1
ATOM 1549 O O . LEU A 1 196 ? 8.800 -9.152 -14.298 1.00 93.69 196 LEU A O 1
ATOM 1553 N N . VAL A 1 197 ? 9.505 -7.089 -14.846 1.00 94.25 197 VAL A N 1
ATOM 1554 C CA . VAL A 1 197 ? 10.704 -7.120 -13.995 1.00 94.25 197 VAL A CA 1
ATOM 1555 C C . VAL A 1 197 ? 10.312 -7.212 -12.520 1.00 94.25 197 VAL A C 1
ATOM 1557 O O . VAL A 1 197 ? 10.845 -8.056 -11.799 1.00 94.25 197 VAL A O 1
ATOM 1560 N N . SER A 1 198 ? 9.334 -6.418 -12.086 1.00 94.06 198 SER A N 1
ATOM 1561 C CA . SER A 1 198 ? 8.814 -6.446 -10.716 1.00 94.06 198 SER A CA 1
ATOM 1562 C C . SER A 1 198 ? 8.189 -7.792 -10.352 1.00 94.06 198 SER A C 1
ATOM 1564 O O . SER A 1 198 ? 8.487 -8.321 -9.282 1.00 94.06 198 SER A O 1
ATOM 1566 N N . GLY A 1 199 ? 7.405 -8.398 -11.250 1.00 94.12 199 GLY A N 1
ATOM 1567 C CA . GLY A 1 199 ? 6.845 -9.738 -11.048 1.00 94.12 199 GLY A CA 1
ATOM 1568 C C . GLY A 1 199 ? 7.923 -10.811 -10.891 1.00 94.12 199 GLY A C 1
ATOM 1569 O O . GLY A 1 199 ? 7.848 -11.633 -9.979 1.00 94.12 199 GLY A O 1
ATOM 1570 N N . LYS A 1 200 ? 8.973 -10.770 -11.722 1.00 94.56 200 LYS A N 1
ATOM 1571 C CA . LYS A 1 200 ? 10.114 -11.696 -11.612 1.00 94.56 200 LYS A CA 1
ATOM 1572 C C . LYS A 1 200 ? 10.862 -11.534 -10.290 1.00 94.56 200 LYS A C 1
ATOM 1574 O O . LYS A 1 200 ? 11.140 -12.534 -9.634 1.00 94.56 200 LYS A O 1
ATOM 1579 N N . MET A 1 201 ? 11.175 -10.298 -9.896 1.00 95.25 201 MET A N 1
ATOM 1580 C CA . MET A 1 201 ? 11.851 -10.022 -8.623 1.00 95.25 201 MET A CA 1
ATOM 1581 C C . MET A 1 201 ? 11.031 -10.528 -7.440 1.00 95.25 201 MET A C 1
ATOM 1583 O O . MET A 1 201 ? 11.568 -11.206 -6.569 1.00 95.25 201 MET A O 1
ATOM 1587 N N . PHE A 1 202 ? 9.728 -10.249 -7.436 1.00 95.44 202 PHE A N 1
ATOM 1588 C CA . PHE A 1 202 ? 8.871 -10.650 -6.333 1.00 95.44 202 PHE A CA 1
ATOM 1589 C C . PHE A 1 202 ? 8.694 -12.170 -6.250 1.00 95.44 202 PHE A C 1
ATOM 1591 O O . PHE A 1 202 ? 8.774 -12.737 -5.164 1.00 95.44 202 PHE A O 1
ATOM 1598 N N . LEU A 1 203 ? 8.543 -12.854 -7.390 1.00 93.94 203 LEU A N 1
ATOM 1599 C CA . LEU A 1 203 ? 8.504 -14.317 -7.426 1.00 93.94 203 LEU A CA 1
ATOM 1600 C C . LEU A 1 203 ? 9.788 -14.931 -6.852 1.00 93.94 203 LEU A C 1
ATOM 1602 O O . LEU A 1 203 ? 9.715 -15.867 -6.058 1.00 93.94 203 LEU A O 1
ATOM 1606 N N . LEU A 1 204 ? 10.956 -14.399 -7.224 1.00 93.50 204 LEU A N 1
ATOM 1607 C CA . LEU A 1 204 ? 12.236 -14.856 -6.680 1.00 93.50 204 LEU A CA 1
ATOM 1608 C C . LEU A 1 204 ? 12.338 -14.602 -5.171 1.00 93.50 204 LEU A C 1
ATOM 1610 O O . LEU A 1 204 ? 12.808 -15.477 -4.450 1.00 93.50 204 LEU A O 1
ATOM 1614 N N . GLU A 1 205 ? 11.858 -13.457 -4.684 1.00 92.00 205 GLU A N 1
ATOM 1615 C CA . GLU A 1 205 ? 11.814 -13.148 -3.249 1.00 92.00 205 GLU A CA 1
ATOM 1616 C C . GLU A 1 205 ? 10.910 -14.127 -2.477 1.00 92.00 205 GLU A C 1
ATOM 1618 O O . GLU A 1 205 ? 11.288 -14.614 -1.408 1.00 92.00 205 GLU A O 1
ATOM 1623 N N . LEU A 1 206 ? 9.741 -14.474 -3.028 1.00 90.62 206 LEU A N 1
ATOM 1624 C CA . LEU A 1 206 ? 8.841 -15.464 -2.431 1.00 90.62 206 LEU A CA 1
ATOM 1625 C C . LEU A 1 206 ? 9.464 -16.864 -2.413 1.00 90.62 206 LEU A C 1
ATOM 1627 O O . LEU A 1 206 ? 9.440 -17.527 -1.376 1.00 90.62 206 LEU A O 1
ATOM 1631 N N . LEU A 1 207 ? 10.060 -17.299 -3.528 1.00 89.75 207 LEU A N 1
ATOM 1632 C CA . LEU A 1 207 ? 10.761 -18.584 -3.610 1.00 89.75 207 LEU A CA 1
ATOM 1633 C C . LEU A 1 207 ? 11.916 -18.649 -2.608 1.00 89.75 207 LEU A C 1
ATOM 1635 O O . LEU A 1 207 ? 12.052 -19.640 -1.894 1.00 89.75 207 LEU A O 1
ATOM 1639 N N . ASN A 1 208 ? 12.703 -17.577 -2.508 1.00 87.88 208 ASN A N 1
ATOM 1640 C CA . ASN A 1 208 ? 13.785 -17.474 -1.538 1.00 87.88 208 ASN A CA 1
ATOM 1641 C C . ASN A 1 208 ? 13.258 -17.553 -0.096 1.00 87.88 208 ASN A C 1
ATOM 1643 O O . ASN A 1 208 ? 13.850 -18.245 0.727 1.00 87.88 208 ASN A O 1
ATOM 1647 N N . SER A 1 209 ? 12.114 -16.922 0.207 1.00 84.44 209 SER A N 1
ATOM 1648 C CA . SER A 1 209 ? 11.474 -17.075 1.521 1.00 84.44 209 SER A CA 1
ATOM 1649 C C . SER A 1 209 ? 11.125 -18.521 1.819 1.00 84.44 209 SER A C 1
ATOM 1651 O O . SER A 1 209 ? 11.460 -18.995 2.890 1.00 84.44 209 SER A O 1
ATOM 1653 N N . VAL A 1 210 ? 10.485 -19.232 0.889 1.00 81.62 210 VAL A N 1
ATOM 1654 C CA . VAL A 1 210 ? 10.069 -20.625 1.113 1.00 81.62 210 VAL A CA 1
ATOM 1655 C C . VAL A 1 210 ? 11.279 -21.538 1.313 1.00 81.62 210 VAL A C 1
ATOM 1657 O O . VAL A 1 210 ? 11.257 -22.399 2.191 1.00 81.62 210 VAL A O 1
ATOM 1660 N N . VAL A 1 211 ? 12.346 -21.341 0.535 1.00 77.50 211 VAL A N 1
ATOM 1661 C CA . VAL A 1 211 ? 13.595 -22.111 0.658 1.00 77.50 211 VAL A CA 1
ATOM 1662 C C . VAL A 1 211 ? 14.287 -21.865 2.005 1.00 77.50 211 VAL A C 1
ATOM 1664 O O . VAL A 1 211 ? 14.862 -22.797 2.558 1.00 77.50 211 VAL A O 1
ATOM 1667 N N . LEU A 1 212 ? 14.215 -20.644 2.543 1.00 70.75 212 LEU A N 1
ATOM 1668 C CA . LEU A 1 212 ? 14.837 -20.278 3.821 1.00 70.75 212 LEU A CA 1
ATOM 1669 C C . LEU A 1 212 ? 13.944 -20.550 5.049 1.00 70.75 212 LEU A C 1
ATOM 1671 O O . LEU A 1 212 ? 14.476 -20.854 6.113 1.00 70.75 212 LEU A O 1
ATOM 1675 N N . ASP A 1 213 ? 12.616 -20.463 4.914 1.00 65.81 213 ASP A N 1
ATOM 1676 C CA . ASP A 1 213 ? 11.633 -20.732 5.981 1.00 65.81 213 ASP A CA 1
ATOM 1677 C C . ASP A 1 213 ? 11.412 -22.231 6.206 1.00 65.81 213 ASP A C 1
ATOM 1679 O O . ASP A 1 213 ? 11.032 -22.659 7.299 1.00 65.81 213 ASP A O 1
ATOM 1683 N N . SER A 1 214 ? 11.625 -23.057 5.180 1.00 49.78 214 SER A N 1
ATOM 1684 C CA . SER A 1 214 ? 11.518 -24.502 5.333 1.00 49.78 214 SER A CA 1
ATOM 1685 C C . SER A 1 214 ? 12.769 -25.081 5.992 1.00 49.78 214 SER A C 1
ATOM 1687 O O . SER A 1 214 ? 13.899 -24.673 5.748 1.00 49.78 214 SER A O 1
ATOM 1689 N N . ALA A 1 215 ? 12.530 -26.085 6.830 1.00 47.09 215 ALA A N 1
ATOM 1690 C CA . ALA A 1 215 ? 13.445 -26.925 7.596 1.00 47.09 215 ALA A CA 1
ATOM 1691 C C . ALA A 1 215 ? 14.585 -27.629 6.808 1.00 47.09 215 ALA A C 1
ATOM 1693 O O . ALA A 1 215 ? 15.061 -28.683 7.226 1.00 47.09 215 ALA A O 1
ATOM 1694 N N . LEU A 1 216 ? 15.062 -27.080 5.689 1.00 46.41 216 LEU A N 1
ATOM 1695 C CA . LEU A 1 216 ? 16.244 -27.543 4.963 1.00 46.41 216 LEU A CA 1
ATOM 1696 C C . LEU A 1 216 ? 17.560 -27.127 5.630 1.00 46.41 216 LEU A C 1
ATOM 1698 O O . LEU A 1 216 ? 18.537 -27.850 5.474 1.00 46.41 216 LEU A O 1
ATOM 1702 N N . ILE A 1 217 ? 17.600 -26.059 6.438 1.00 48.91 217 ILE A N 1
ATOM 1703 C CA . ILE A 1 217 ? 18.787 -25.764 7.269 1.00 48.91 217 ILE A CA 1
ATOM 1704 C C . ILE A 1 217 ? 19.007 -26.891 8.290 1.00 48.91 217 ILE A C 1
ATOM 1706 O O . ILE A 1 217 ? 20.125 -27.364 8.454 1.00 48.91 217 ILE A O 1
ATOM 1710 N N . ILE A 1 218 ? 17.929 -27.431 8.873 1.00 48.19 218 ILE A N 1
ATOM 1711 C CA . ILE A 1 218 ? 18.017 -28.578 9.789 1.00 48.19 218 ILE A CA 1
ATOM 1712 C C . ILE A 1 218 ? 18.507 -29.833 9.049 1.00 48.19 218 ILE A C 1
ATOM 1714 O O . ILE A 1 218 ? 19.241 -30.628 9.628 1.00 48.19 218 ILE A O 1
ATOM 1718 N N . LEU A 1 219 ? 18.169 -30.003 7.767 1.00 43.34 219 LEU A N 1
ATOM 1719 C CA . LEU A 1 219 ? 18.609 -31.137 6.941 1.00 43.34 219 LEU A CA 1
ATOM 1720 C C . LEU A 1 219 ? 20.058 -30.992 6.438 1.00 43.34 219 LEU A C 1
ATOM 1722 O O . LEU A 1 219 ? 20.749 -31.992 6.292 1.00 43.34 219 LEU A O 1
ATOM 1726 N N . VAL A 1 220 ? 20.555 -29.773 6.222 1.00 49.12 220 VAL A N 1
ATOM 1727 C CA . VAL A 1 220 ? 21.966 -29.537 5.865 1.00 49.12 220 VAL A CA 1
ATOM 1728 C C . VAL A 1 220 ? 22.870 -29.622 7.102 1.00 49.12 220 VAL A C 1
ATOM 1730 O O . VAL A 1 220 ? 23.932 -30.240 7.031 1.00 49.12 220 VAL A O 1
ATOM 1733 N N . ASP A 1 221 ? 22.425 -29.128 8.261 1.00 46.72 221 ASP A N 1
ATOM 1734 C CA . ASP A 1 221 ? 23.189 -29.231 9.512 1.00 46.72 221 ASP A CA 1
ATOM 1735 C C . ASP A 1 221 ? 23.236 -30.669 10.055 1.00 46.72 221 ASP A C 1
ATOM 1737 O O . ASP A 1 221 ? 24.270 -31.099 10.574 1.00 46.72 221 ASP A O 1
ATOM 1741 N N . SER A 1 222 ? 22.171 -31.459 9.867 1.00 42.03 222 SER A N 1
ATOM 1742 C CA . SER A 1 222 ? 22.144 -32.884 10.252 1.00 42.03 222 SER A CA 1
ATOM 1743 C C . SER A 1 222 ? 22.926 -33.816 9.315 1.00 42.03 222 SER A C 1
ATOM 1745 O O . SER A 1 222 ? 23.136 -34.978 9.660 1.00 42.03 222 SER A O 1
ATOM 1747 N N . PHE A 1 223 ? 23.437 -33.309 8.187 1.00 44.12 223 PHE A N 1
ATOM 1748 C CA . PHE A 1 223 ? 24.366 -34.016 7.295 1.00 44.12 223 PHE A CA 1
ATOM 1749 C C . PHE A 1 223 ? 25.810 -33.478 7.364 1.00 44.12 223 PHE A C 1
ATOM 1751 O O . PHE A 1 223 ? 26.633 -33.777 6.494 1.00 44.12 223 PHE A O 1
ATOM 1758 N N . SER A 1 224 ? 26.165 -32.743 8.424 1.00 37.38 224 SER A N 1
ATOM 1759 C CA . SER A 1 224 ? 27.567 -32.413 8.712 1.00 37.38 224 SER A CA 1
ATOM 1760 C C . SER A 1 224 ? 28.372 -33.691 9.049 1.00 37.38 224 SER A C 1
ATOM 1762 O O . SER A 1 224 ? 27.963 -34.438 9.943 1.00 37.38 224 SER A O 1
ATOM 1764 N N . PRO A 1 225 ? 29.529 -33.985 8.410 1.00 40.25 225 PRO A N 1
ATOM 1765 C CA . PRO A 1 225 ? 30.210 -35.291 8.494 1.00 40.25 225 PRO A CA 1
ATOM 1766 C C . PRO A 1 225 ? 31.004 -35.545 9.790 1.00 40.25 225 PRO A C 1
ATOM 1768 O O . PRO A 1 225 ? 32.027 -36.230 9.768 1.00 40.25 225 PRO A O 1
ATOM 1771 N N . THR A 1 226 ? 30.593 -34.985 10.926 1.00 46.59 226 THR A N 1
ATOM 1772 C CA . THR A 1 226 ? 31.385 -35.000 12.171 1.00 46.59 226 THR A CA 1
ATOM 1773 C C . THR A 1 226 ? 30.869 -35.941 13.258 1.00 46.59 226 THR A C 1
ATOM 1775 O O . THR A 1 226 ? 31.546 -36.087 14.268 1.00 46.59 226 THR A O 1
ATOM 1778 N N . GLN A 1 227 ? 29.753 -36.651 13.055 1.00 41.59 227 GLN A N 1
ATOM 1779 C CA . GLN A 1 227 ? 29.184 -37.562 14.070 1.00 41.59 227 GLN A CA 1
ATOM 1780 C C . GLN A 1 227 ? 29.196 -39.058 13.693 1.00 41.59 227 GLN A C 1
ATOM 1782 O O . GLN A 1 227 ? 28.604 -39.883 14.380 1.00 41.59 227 GLN A O 1
ATOM 1787 N N . LEU A 1 228 ? 29.931 -39.459 12.648 1.00 40.59 228 LEU A N 1
ATOM 1788 C CA . LEU A 1 228 ? 30.099 -40.876 12.267 1.00 40.59 228 LEU A CA 1
ATOM 1789 C C . LEU A 1 228 ? 31.383 -41.538 12.811 1.00 40.59 228 LEU A C 1
ATOM 1791 O O . LEU A 1 228 ? 31.797 -42.578 12.300 1.00 40.59 228 LEU A O 1
ATOM 1795 N N . LYS A 1 229 ? 32.025 -40.978 13.848 1.00 42.69 229 LYS A N 1
ATOM 1796 C CA . LYS A 1 229 ? 33.268 -41.541 14.422 1.00 42.69 229 LYS A CA 1
ATOM 1797 C C . LYS A 1 229 ? 33.217 -42.020 15.876 1.00 42.69 229 LYS A C 1
ATOM 1799 O O . LYS A 1 229 ? 34.236 -42.502 16.352 1.00 42.69 229 LYS A O 1
ATOM 1804 N N . GLU A 1 230 ? 32.066 -42.017 16.547 1.00 40.47 230 GLU A N 1
ATOM 1805 C CA . GLU A 1 230 ? 31.979 -42.496 17.946 1.00 40.47 230 GLU A CA 1
ATOM 1806 C C . GLU A 1 230 ? 31.212 -43.821 18.131 1.00 40.47 230 GLU A C 1
ATOM 1808 O O . GLU A 1 230 ? 30.915 -44.227 19.248 1.00 40.47 230 GLU A O 1
ATOM 1813 N N . GLY A 1 231 ? 30.948 -44.560 17.045 1.00 37.38 231 GLY A N 1
ATOM 1814 C CA . GLY A 1 231 ? 30.246 -45.855 17.086 1.00 37.38 231 GLY A CA 1
ATOM 1815 C C . GLY A 1 231 ? 31.108 -47.115 16.908 1.00 37.38 231 GLY A C 1
ATOM 1816 O O . GLY A 1 231 ? 30.554 -48.210 16.867 1.00 37.38 231 GLY A O 1
ATOM 1817 N N . GLN A 1 232 ? 32.438 -47.008 16.777 1.00 40.25 232 GLN A N 1
ATOM 1818 C CA . GLN A 1 232 ? 33.342 -48.157 16.554 1.00 40.25 232 GLN A CA 1
ATOM 1819 C C . GLN A 1 232 ? 34.237 -48.488 17.761 1.00 40.25 232 GLN A C 1
ATOM 1821 O O . GLN A 1 232 ? 35.377 -48.916 17.604 1.00 40.25 232 GLN A O 1
ATOM 1826 N N . THR A 1 233 ? 33.706 -48.351 18.976 1.00 44.84 233 THR A N 1
ATOM 1827 C CA . THR A 1 233 ? 34.443 -48.684 20.207 1.00 44.84 233 THR A CA 1
ATOM 1828 C C . THR A 1 233 ? 33.677 -49.638 21.120 1.00 44.84 233 THR A C 1
ATOM 1830 O O . THR A 1 233 ? 33.749 -49.498 22.325 1.00 44.84 233 THR A O 1
ATOM 1833 N N . PHE A 1 234 ? 32.940 -50.620 20.588 1.00 41.16 234 PHE A N 1
ATOM 1834 C CA . PHE A 1 234 ? 32.390 -51.723 21.400 1.00 41.16 234 PHE A CA 1
ATOM 1835 C C . PHE A 1 234 ? 32.211 -53.007 20.575 1.00 41.16 234 PHE A C 1
ATOM 1837 O O . PHE A 1 234 ? 31.098 -53.426 20.268 1.00 41.16 234 PHE A O 1
ATOM 1844 N N . ARG A 1 235 ? 33.326 -53.637 20.189 1.00 41.56 235 ARG A N 1
ATOM 1845 C CA . ARG A 1 235 ? 33.424 -55.092 19.957 1.00 41.56 235 ARG A CA 1
ATOM 1846 C C . ARG A 1 235 ? 34.878 -55.452 19.675 1.00 41.56 235 ARG A C 1
ATOM 1848 O O . ARG A 1 235 ? 35.304 -55.445 18.532 1.00 41.56 235 ARG A O 1
ATOM 1855 N N . ASN A 1 236 ? 35.626 -55.703 20.739 1.00 44.66 236 ASN A N 1
ATOM 1856 C CA . ASN A 1 236 ? 36.803 -56.567 20.752 1.00 44.66 236 ASN A CA 1
ATOM 1857 C C . ASN A 1 236 ? 37.079 -56.889 22.219 1.00 44.66 236 ASN A C 1
ATOM 1859 O O . ASN A 1 236 ? 37.931 -56.274 22.835 1.00 44.66 236 ASN A O 1
ATOM 1863 N N . ASP A 1 237 ? 36.258 -57.784 22.760 1.00 44.31 237 ASP A N 1
ATOM 1864 C CA . ASP A 1 237 ? 36.542 -58.587 23.949 1.00 44.31 237 ASP A CA 1
ATOM 1865 C C . ASP A 1 237 ? 35.642 -59.824 23.857 1.00 44.31 237 ASP A C 1
ATOM 1867 O O . ASP A 1 237 ? 34.514 -59.837 24.344 1.00 44.31 237 ASP A O 1
ATOM 1871 N N . MET A 1 238 ? 36.103 -60.805 23.078 1.00 42.22 238 MET A N 1
ATOM 1872 C CA . MET A 1 238 ? 35.822 -62.245 23.186 1.00 42.22 238 MET A CA 1
ATOM 1873 C C . MET A 1 238 ? 36.537 -62.952 22.028 1.00 42.22 238 MET A C 1
ATOM 1875 O O . MET A 1 238 ? 35.945 -63.205 20.976 1.00 42.22 238 MET A O 1
ATOM 1879 N N . ASN A 1 239 ? 37.842 -63.162 22.213 1.00 38.81 239 ASN A N 1
ATOM 1880 C CA . ASN A 1 239 ? 38.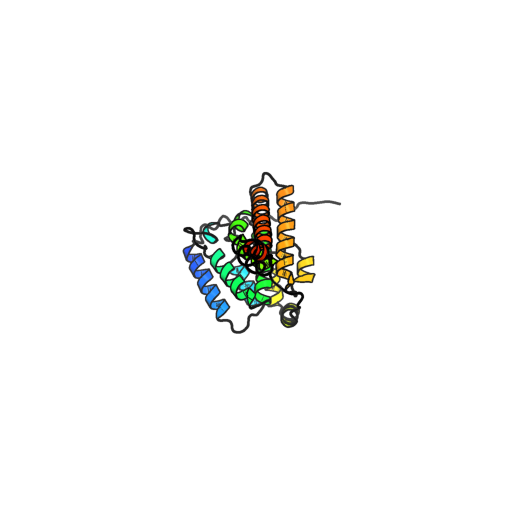582 -64.409 21.968 1.00 38.81 239 ASN A CA 1
ATOM 1881 C C . ASN A 1 239 ? 40.082 -64.165 22.135 1.00 38.81 239 ASN A C 1
ATOM 1883 O O . ASN A 1 239 ? 40.623 -63.320 21.390 1.00 38.81 239 ASN A O 1
#

Secondary structure (DSSP, 8-state):
----------------TT--HHHHHHHHHHHHHHHHH-SS--HHHHHHHHHHHS-HHHHT-GGGTEETTEE-HHHHHHHHHHHHHTT-HHHHHHHHHHHHHHHHH-GGGGGGGHHHHHHHHH---S-B-HHHHHHHHH-HHHHHHHHHSSPPS-HHHHHHHTTBTTHHHHHHHHHHHHHHHHHHH-TTSHHHHHHHHHHHHHHHHHHHHHHHHSTHHHHHHTT-TTSSSSSSSS-----

Foldseek 3Di:
DDDDDDDPPPPPPPQCPPCDQVNLLVLLVVLLVVCVPDPDDALLSLLLSCCVNCPLSCVLDLQQQAPPNDGGSVVVSLVSQVVVCLVPLSSLLSSLQQVLLSCLVRLLNLVSCLVVLVSLLPWFDFDFDPVNVCSCVPPPSSVVSSPSGRHQLDVVLCVVPSRGRCSSNVSSVSSLVSLCVLLVPCVPDPSNVSSVVSNVVNVVSVVVCVVVVDCVVVVVVVPDPPPPPPPPPPDDPDD

Radius of gyration: 23.57 Å; chains: 1; bounding box: 61×87×52 Å

pLDDT: mean 81.64, std 19.89, range [29.34, 98.19]

Organism: Capsicum baccatum (NCBI:txid33114)

Sequence (239 aa):
MELLALGRKGSMVSTCHGIDIQMMWKLVRSSWILHVSCKKRRIAPIAALMSSVMHYSVFDNEKMHEYENAPGPLKWFVEKILEEGTKSPRTIRLAALHLSGLWLSCPSIIKFYMKELKLLTQYGSVAFDEDFETELSENRDAKIEVSVLAKSPDPELTEEFINTELYARVSVAVMFSKLAEIAGTHNEDRNGSAALVSGKMFLLELLNSVVLDSALIILVDSFSPTQLKEGQTFRNDMN